Protein 4QVR (pdb70)

B-factor: mean 68.28, std 25.29, range [27.98, 159.94]

Solvent-accessible surface area: 16351 Å² total

InterPro domains:
  IPR049286 Domain of unknown function DUF6844 [PF20891] (170-262)

Organism: Francisella tularensis subsp. tularensis (strain SCHU S4 / Schu 4) (NCBI:txid177416)

Nearest PDB structures (foldseek):
  4qvr-assembly1_A  TM=1.003E+00  e=5.158E-60  Francisella tularensis subsp. tularensis SCHU S4
  1sc6-assembly1_B  TM=3.648E-01  e=5.131E-01  Escherichia coli
  2p9e-assembly1_C  TM=3.819E-01  e=7.819E-01  Escherichia coli
  1sc6-assembly1_A  TM=3.620E-01  e=8.820E-01  Escherichia coli
  3k5p-assembly1_A  TM=3.535E-01  e=2.768E+00  Brucella abortus 2308

Sequence (309 aa):
DGADVANLNNAISTDSKPVATTSQDKRSAEEILNDVVENYIDQNNLRRDRYDYVGSAIGTTASVNQTNSNYVDSAQLAFEKALIKAQAEYISFISANALDEAKLDNQLKEQGLNPNDFATPEEKKKALLLSQQTIKSLTTGFGNLSGLLPIIKTFVVEKDGNAAIGVVVIYSDKIKGFEDIKHGNGQSPSDLYKDKSGEDGDYGIRVGFGEDNKPYILAYGQGSYSAGDYGYKQAAIARANLVTLIAGQSTQQEALTSEDISSRIDATDIEKTLSTYYKTKANLDIVGLKTVKRWRYKLPGTENIVYGVVLKWDP

Foldseek 3Di:
DDDCQCVQLVLLLAFAFAQDDDPPRPDDPVVSQVVVCVVCVVVVVVVVFVDKDKFKFKFFADPQSQCVQVRQQVRVVLRVLLRLLVQLLVQLVCVPPQVVLQVQCVVLVHHPVVDDDVVRSVCVNVVLCCLVSQLVSLQQLQQWAWRAKHWYDDDRMIMMMTMIGGDPVSSVVVCVVPPDDADPLVSCPVRAPSRRDAAKGWHAYPVRAIKIKQKFKAWDVCLVVGAVRRVCSVLSVLLSVLSHDSVVSSVNSVQVCVPDSVSVSVVSVVSSVPDDDDDAPDKAWSDKHKDQDPPHRIMMIMTMIIGHD

Structure (mmCIF, N/CA/C/O backbone):
data_4QVR
#
_entry.id   4QVR
#
_cell.length_a   36.006
_cell.length_b   47.424
_cell.length_c   55.115
_cell.angle_alpha   91.00
_cell.angle_beta   102.19
_cell.angle_gamma   99.50
#
_symmetry.space_group_name_H-M   'P 1'
#
loop_
_entity.id
_entity.type
_entity.pdbx_description
1 polymer 'Uncharacterized hypothetical protein FTT_1539c'
2 water water
#
loop_
_atom_site.group_PDB
_atom_site.id
_atom_site.type_symbol
_atom_site.label_atom_id
_atom_site.label_alt_id
_atom_site.label_comp_id
_atom_site.label_asym_id
_atom_site.label_entity_id
_atom_site.label_seq_id
_atom_site.pdbx_PDB_ins_code
_atom_site.Cartn_x
_atom_site.Cartn_y
_atom_site.Cartn_z
_atom_site.occupancy
_atom_site.B_iso_or_equiv
_atom_site.auth_seq_id
_atom_site.auth_comp_id
_atom_site.auth_asym_id
_atom_site.auth_atom_id
_atom_site.pdbx_PDB_model_num
ATOM 1 N N . ASP A 1 65 ? 19.048 47.115 26.120 1.00 129.49 41 ASP A N 1
ATOM 2 C CA . ASP A 1 65 ? 18.867 47.958 24.898 1.00 127.15 41 ASP A CA 1
ATOM 3 C C . ASP A 1 65 ? 17.850 47.307 23.969 1.00 125.98 41 ASP A C 1
ATOM 4 O O . ASP A 1 65 ? 17.751 46.081 23.928 1.00 125.36 41 ASP A O 1
ATOM 17 N N . GLY A 1 67 ? 17.955 48.113 20.787 1.00 119.71 43 GLY A N 1
ATOM 18 C CA . GLY A 1 67 ? 18.787 48.109 19.583 1.00 117.49 43 GLY A CA 1
ATOM 19 C C . GLY A 1 67 ? 18.369 47.282 18.386 1.00 110.18 43 GLY A C 1
ATOM 20 O O . GLY A 1 67 ? 17.847 47.813 17.407 1.00 104.83 43 GLY A O 1
ATOM 21 N N . ALA A 1 68 ? 18.612 45.978 18.472 1.00 112.23 44 ALA A N 1
ATOM 22 C CA . ALA A 1 68 ? 18.339 45.037 17.376 1.00 108.71 44 ALA A CA 1
ATOM 23 C C . ALA A 1 68 ? 16.991 45.215 16.707 1.00 101.94 44 ALA A C 1
ATOM 24 O O . ALA A 1 68 ? 16.902 45.494 15.509 1.00 95.94 44 ALA A O 1
ATOM 26 N N . ASP A 1 69 ? 15.940 45.065 17.494 1.00 99.36 45 ASP A N 1
ATOM 27 C CA . ASP A 1 69 ? 14.603 45.102 16.947 1.00 98.70 45 ASP A CA 1
ATOM 28 C C . ASP A 1 69 ? 14.117 46.458 16.410 1.00 94.17 45 ASP A C 1
ATOM 29 O O . ASP A 1 69 ? 13.172 46.475 15.622 1.00 90.19 45 ASP A O 1
ATOM 34 N N . VAL A 1 70 ? 14.758 47.574 16.784 1.00 91.12 46 VAL A N 1
ATOM 35 C CA . VAL A 1 70 ? 14.322 48.895 16.280 1.00 87.49 46 VAL A CA 1
ATOM 36 C C . VAL A 1 70 ? 14.231 48.874 14.743 1.00 86.77 46 VAL A C 1
ATOM 37 O O . VAL A 1 70 ? 13.290 49.424 14.168 1.00 89.08 46 VAL A O 1
ATOM 41 N N . ALA A 1 71 ? 15.201 48.230 14.093 1.00 90.96 47 ALA A N 1
ATOM 42 C CA . ALA A 1 71 ? 15.218 48.089 12.631 1.00 89.38 47 ALA A CA 1
ATOM 43 C C . ALA A 1 71 ? 14.357 46.902 12.190 1.00 86.42 47 ALA A C 1
ATOM 44 O O . ALA A 1 71 ? 13.917 46.855 11.049 1.00 83.53 47 ALA A O 1
ATOM 46 N N . ASN A 1 72 ? 14.148 45.930 13.081 1.00 83.02 48 ASN A N 1
ATOM 47 C CA . ASN A 1 72 ? 13.309 44.768 12.764 1.00 78.48 48 ASN A CA 1
ATOM 48 C C . ASN A 1 72 ? 11.846 45.174 12.769 1.00 73.81 48 ASN A C 1
ATOM 49 O O . ASN A 1 72 ? 11.116 44.924 11.805 1.00 71.75 48 ASN A O 1
ATOM 54 N N . LEU A 1 73 ? 11.418 45.800 13.864 1.00 71.37 49 LEU A N 1
ATOM 55 C CA . LEU A 1 73 ? 10.033 46.236 13.986 1.00 68.63 49 LEU A CA 1
ATOM 56 C C . LEU A 1 73 ? 9.716 47.374 13.017 1.00 68.04 49 LEU A C 1
ATOM 57 O O . LEU A 1 73 ? 8.643 47.369 12.414 1.00 73.60 49 LEU A O 1
ATOM 62 N N . ASN A 1 74 ? 10.635 48.331 12.837 1.00 68.61 50 ASN A N 1
ATOM 63 C CA . ASN A 1 74 ? 10.383 49.429 11.890 1.00 66.19 50 ASN A CA 1
ATOM 64 C C . ASN A 1 74 ? 10.395 48.954 10.435 1.00 63.00 50 ASN A C 1
ATOM 65 O O . ASN A 1 74 ? 9.572 49.388 9.626 1.00 60.43 50 ASN A O 1
ATOM 70 N N . ASN A 1 75 ? 11.314 48.067 10.085 1.00 65.16 51 ASN A N 1
ATOM 71 C CA . ASN A 1 75 ? 11.347 47.569 8.702 1.00 71.15 51 ASN A CA 1
ATOM 72 C C . ASN A 1 75 ? 10.124 46.725 8.353 1.00 69.23 51 ASN A C 1
ATOM 73 O O . ASN A 1 75 ? 9.693 46.719 7.196 1.00 74.96 51 ASN A O 1
ATOM 78 N N . ALA A 1 76 ? 9.581 46.018 9.346 1.00 61.92 52 ALA A N 1
ATOM 79 C CA . ALA A 1 76 ? 8.397 45.191 9.154 1.00 62.68 52 ALA A CA 1
ATOM 80 C C . ALA A 1 76 ? 7.199 46.095 8.812 1.00 63.31 52 ALA A C 1
ATOM 81 O O . ALA A 1 76 ? 6.410 45.790 7.911 1.00 59.53 52 ALA A O 1
ATOM 83 N N . ILE A 1 77 ? 7.089 47.217 9.523 1.00 63.07 53 ILE A N 1
ATOM 84 C CA . ILE A 1 77 ? 6.055 48.203 9.250 1.00 63.50 53 ILE A CA 1
ATOM 85 C C . ILE A 1 77 ? 6.169 48.732 7.805 1.00 65.21 53 ILE A C 1
ATOM 86 O O . ILE A 1 77 ? 5.163 48.854 7.103 1.00 64.85 53 ILE A O 1
ATOM 91 N N . SER A 1 78 ? 7.398 49.004 7.362 1.00 68.12 54 SER A N 1
ATOM 92 C CA . SER A 1 78 ? 7.654 49.566 6.017 1.00 75.27 54 SER A CA 1
ATOM 93 C C . SER A 1 78 ? 7.486 48.649 4.794 1.00 72.02 54 SER A C 1
ATOM 94 O O . SER A 1 78 ? 7.399 49.153 3.670 1.00 77.13 54 SER A O 1
ATOM 97 N N . THR A 1 79 ? 7.472 47.331 4.983 1.00 67.14 55 THR A N 1
ATOM 98 C CA . THR A 1 79 ? 7.314 46.401 3.844 1.00 69.87 55 THR A CA 1
ATOM 99 C C . THR A 1 79 ? 5.920 46.528 3.218 1.00 65.62 55 THR A C 1
ATOM 100 O O . THR A 1 79 ? 4.957 46.802 3.922 1.00 52.14 55 THR A O 1
ATOM 104 N N . ASP A 1 80 ? 5.834 46.349 1.897 1.00 67.32 56 ASP A N 1
ATOM 105 C CA . ASP A 1 80 ? 4.550 46.409 1.193 1.00 68.43 56 ASP A CA 1
ATOM 106 C C . ASP A 1 80 ? 3.681 45.263 1.655 1.00 62.68 56 ASP A C 1
ATOM 107 O O . ASP A 1 80 ? 4.212 44.211 2.012 1.00 58.23 56 ASP A O 1
ATOM 112 N N . SER A 1 81 ? 2.360 45.477 1.662 1.00 59.67 57 SER A N 1
ATOM 113 C CA . SER A 1 81 ? 1.393 44.447 2.051 1.00 60.18 57 SER A CA 1
ATOM 114 C C . SER A 1 81 ? 0.241 44.344 1.031 1.00 61.83 57 SER A C 1
ATOM 115 O O . SER A 1 81 ? -0.948 44.578 1.346 1.00 55.09 57 SER A O 1
ATOM 118 N N . LYS A 1 82 ? 0.606 43.979 -0.194 1.00 60.24 58 LYS A N 1
ATOM 119 C CA . LYS A 1 82 ? -0.362 43.808 -1.282 1.00 62.21 58 LYS A CA 1
ATOM 120 C C . LYS A 1 82 ? -1.168 42.505 -1.082 1.00 59.67 58 LYS A C 1
ATOM 121 O O . LYS A 1 82 ? -0.684 41.572 -0.456 1.00 60.43 58 LYS A O 1
ATOM 127 N N . PRO A 1 83 ? -2.399 42.444 -1.597 1.00 61.71 59 PRO A N 1
ATOM 128 C CA . PRO A 1 83 ? -3.115 41.184 -1.495 1.00 61.78 59 PRO A CA 1
ATOM 129 C C . PRO A 1 83 ? -2.301 40.090 -2.170 1.00 62.37 59 PRO A C 1
ATOM 130 O O . PRO A 1 83 ? -1.802 40.289 -3.279 1.00 63.60 59 PRO A O 1
ATOM 134 N N . VAL A 1 84 ? -2.165 38.947 -1.523 1.00 61.60 60 VAL A N 1
ATOM 135 C CA . VAL A 1 84 ? -1.386 37.873 -2.109 1.00 66.15 60 VAL A CA 1
ATOM 136 C C . VAL A 1 84 ? -1.970 37.516 -3.462 1.00 68.42 60 VAL A C 1
ATOM 137 O O . VAL A 1 84 ? -3.133 37.138 -3.553 1.00 67.80 60 VAL A O 1
ATOM 141 N N . ALA A 1 85 ? -1.160 37.654 -4.510 1.00 77.39 61 ALA A N 1
ATOM 142 C CA . ALA A 1 85 ? -1.580 37.316 -5.877 1.00 82.61 61 ALA A CA 1
ATOM 143 C C . ALA A 1 85 ? -1.632 35.799 -6.052 1.00 84.43 61 ALA A C 1
ATOM 144 O O . ALA A 1 85 ? -0.836 35.053 -5.446 1.00 82.86 61 ALA A O 1
ATOM 146 N N . THR A 1 86 ? -2.569 35.347 -6.880 1.00 83.77 62 THR A N 1
ATOM 147 C CA . THR A 1 86 ? -2.749 33.925 -7.130 1.00 84.21 62 THR A CA 1
ATOM 148 C C . THR A 1 86 ? -3.383 33.687 -8.484 1.00 86.78 62 THR A C 1
ATOM 149 O O . THR A 1 86 ? -4.566 33.973 -8.684 1.00 86.16 62 THR A O 1
ATOM 153 N N . THR A 1 87 ? -2.581 33.147 -9.400 1.00 86.97 63 THR A N 1
ATOM 154 C CA . THR A 1 87 ? -3.018 32.848 -10.768 1.00 90.26 63 THR A CA 1
ATOM 155 C C . THR A 1 87 ? -4.205 31.877 -10.819 1.00 88.68 63 THR A C 1
ATOM 156 O O . THR A 1 87 ? -4.542 31.227 -9.831 1.00 85.80 63 THR A O 1
ATOM 160 N N . SER A 1 88 ? -4.843 31.793 -11.978 1.00 94.06 64 SER A N 1
ATOM 161 C CA . SER A 1 88 ? -5.969 30.881 -12.175 1.00 97.87 64 SER A CA 1
ATOM 162 C C . SER A 1 88 ? -5.492 29.418 -12.067 1.00 98.57 64 SER A C 1
ATOM 163 O O . SER A 1 88 ? -6.212 28.537 -11.576 1.00 98.08 64 SER A O 1
ATOM 166 N N . GLN A 1 89 ? -4.263 29.190 -12.529 1.00 95.64 65 GLN A N 1
ATOM 167 C CA . GLN A 1 89 ? -3.613 27.866 -12.526 1.00 92.68 65 GLN A CA 1
ATOM 168 C C . GLN A 1 89 ? -3.115 27.394 -11.147 1.00 79.95 65 GLN A C 1
ATOM 169 O O . GLN A 1 89 ? -2.828 26.223 -10.966 1.00 78.57 65 GLN A O 1
ATOM 175 N N . ASP A 1 90 ? -3.008 28.306 -10.190 1.00 72.67 66 ASP A N 1
ATOM 176 C CA . ASP A 1 90 ? -2.577 27.970 -8.825 1.00 66.07 66 ASP A CA 1
ATOM 177 C C . ASP A 1 90 ? -3.680 27.169 -8.176 1.00 62.29 66 ASP A C 1
ATOM 178 O O . ASP A 1 90 ? -4.750 27.693 -7.926 1.00 62.48 66 ASP A O 1
ATOM 183 N N . LYS A 1 91 ? -3.409 25.902 -7.896 1.00 61.91 67 LYS A N 1
ATOM 184 C CA . LYS A 1 91 ? -4.401 25.001 -7.301 1.00 61.79 67 LYS A CA 1
ATOM 185 C C . LYS A 1 91 ? -4.421 24.986 -5.772 1.00 56.46 67 LYS A C 1
ATOM 186 O O . LYS A 1 91 ? -5.191 24.227 -5.160 1.00 56.66 67 LYS A O 1
ATOM 192 N N . ARG A 1 92 ? -3.582 25.795 -5.143 1.00 51.35 68 ARG A N 1
ATOM 193 C CA . ARG A 1 92 ? -3.543 25.808 -3.709 1.00 47.52 68 ARG A CA 1
ATOM 194 C C . ARG A 1 92 ? -4.809 26.381 -3.088 1.00 47.38 68 ARG A C 1
ATOM 195 O O . ARG A 1 92 ? -5.492 27.210 -3.684 1.00 48.58 68 ARG A O 1
ATOM 203 N N . SER A 1 93 ? -5.125 25.902 -1.894 1.00 45.70 69 SER A N 1
ATOM 204 C CA . SER A 1 93 ? -6.207 26.436 -1.119 1.00 47.24 69 SER A CA 1
ATOM 205 C C . SER A 1 93 ? -5.682 27.708 -0.440 1.00 46.30 69 SER A C 1
ATOM 206 O O . SER A 1 93 ? -4.448 27.951 -0.354 1.00 44.05 69 SER A O 1
ATOM 209 N N . ALA A 1 94 ? -6.599 28.513 0.059 1.00 46.87 70 ALA A N 1
ATOM 210 C CA . ALA A 1 94 ? -6.241 29.725 0.786 1.00 45.62 70 ALA A CA 1
ATOM 211 C C . ALA A 1 94 ? -5.249 29.421 1.921 1.00 44.39 70 ALA A C 1
ATOM 212 O O . ALA A 1 94 ? -4.308 30.180 2.178 1.00 41.55 70 ALA A O 1
ATOM 214 N N . GLU A 1 95 ? -5.474 28.321 2.616 1.00 46.20 71 GLU A N 1
ATOM 215 C CA . GLU A 1 95 ? -4.632 27.962 3.732 1.00 48.00 71 GLU A CA 1
ATOM 216 C C . GLU A 1 95 ? -3.185 27.617 3.303 1.00 44.56 71 GLU A C 1
ATOM 217 O O . GLU A 1 95 ? -2.244 27.888 4.012 1.00 41.85 71 GLU A O 1
ATOM 223 N N . GLU A 1 96 ? -3.043 26.972 2.148 1.00 45.10 72 GLU A N 1
ATOM 224 C CA . GLU A 1 96 ? -1.752 26.601 1.611 1.00 43.58 72 GLU A CA 1
ATOM 225 C C . GLU A 1 96 ? -1.030 27.832 1.066 1.00 40.60 72 GLU A C 1
ATOM 226 O O . GLU A 1 96 ? 0.175 27.951 1.218 1.00 41.19 72 GLU A O 1
ATOM 232 N N . ILE A 1 97 ? -1.756 28.758 0.452 1.00 39.52 73 ILE A N 1
ATOM 233 C CA . ILE A 1 97 ? -1.152 29.974 -0.053 1.00 37.16 73 ILE A CA 1
ATOM 234 C C . ILE A 1 97 ? -0.589 30.735 1.136 1.00 37.40 73 ILE A C 1
ATOM 235 O O . ILE A 1 97 ? 0.586 31.092 1.157 1.00 36.04 73 ILE A O 1
ATOM 240 N N . LEU A 1 98 ? -1.413 30.939 2.166 1.00 38.23 74 LEU A N 1
ATOM 241 C CA . LEU A 1 98 ? -0.972 31.676 3.354 1.00 36.07 74 LEU A CA 1
ATOM 242 C C . LEU A 1 98 ? 0.195 31.018 4.120 1.00 37.67 74 LEU A C 1
ATOM 243 O O . LEU A 1 98 ? 1.107 31.718 4.587 1.00 35.82 74 LEU A O 1
ATOM 248 N N . ASN A 1 99 ? 0.134 29.699 4.317 1.00 38.82 75 ASN A N 1
ATOM 249 C CA . ASN A 1 99 ? 1.235 28.993 4.947 1.00 39.40 75 ASN A CA 1
ATOM 250 C C . ASN A 1 99 ? 2.520 29.175 4.150 1.00 40.12 75 ASN A C 1
ATOM 251 O O . ASN A 1 99 ? 3.578 29.356 4.736 1.00 40.39 75 ASN A O 1
ATOM 256 N N . ASP A 1 100 ? 2.446 29.104 2.822 1.00 42.11 76 ASP A N 1
ATOM 257 C CA . ASP A 1 100 ? 3.649 29.269 2.004 1.00 43.50 76 ASP A CA 1
ATOM 258 C C . ASP A 1 100 ? 4.224 30.657 2.155 1.00 41.02 76 ASP A C 1
ATOM 259 O O . ASP A 1 100 ? 5.414 30.799 2.434 1.00 42.49 76 ASP A O 1
ATOM 264 N N A VAL A 1 101 ? 3.397 31.682 2.001 0.50 40.73 77 VAL A N 1
ATOM 265 N N B VAL A 1 101 ? 3.387 31.676 2.020 0.50 40.29 77 VAL A N 1
ATOM 266 C CA A VAL A 1 101 ? 3.900 33.041 2.111 0.50 42.35 77 VAL A CA 1
ATOM 267 C CA B VAL A 1 101 ? 3.880 33.034 2.112 0.50 41.64 77 VAL A CA 1
ATOM 268 C C A VAL A 1 101 ? 4.378 33.365 3.535 0.50 41.98 77 VAL A C 1
ATOM 269 C C B VAL A 1 101 ? 4.379 33.354 3.530 0.50 41.59 77 VAL A C 1
ATOM 270 O O A VAL A 1 101 ? 5.335 34.102 3.703 0.50 40.64 77 VAL A O 1
ATOM 271 O O B VAL A 1 101 ? 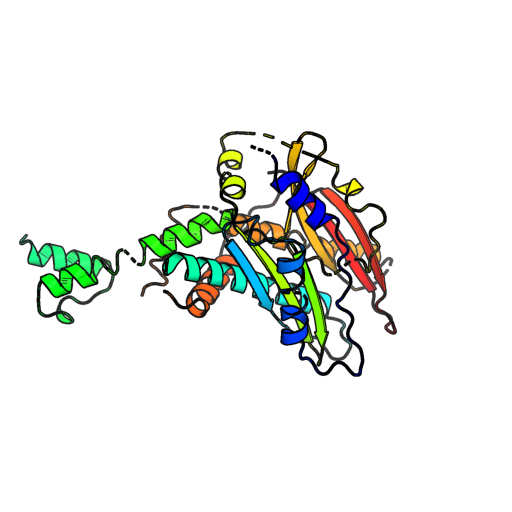5.355 34.068 3.688 0.50 40.25 77 VAL A O 1
ATOM 286 N N . GLU A 1 103 ? 5.618 31.090 5.830 1.00 40.33 79 GLU A N 1
ATOM 287 C CA . GLU A 1 103 ? 6.871 30.325 6.031 1.00 46.59 79 GLU A CA 1
ATOM 288 C C . GLU A 1 103 ? 8.061 31.028 5.333 1.00 45.79 79 GLU A C 1
ATOM 289 O O . GLU A 1 103 ? 9.124 31.161 5.895 1.00 45.73 79 GLU A O 1
ATOM 295 N N . ASN A 1 104 ? 7.863 31.433 4.090 1.00 44.98 80 ASN A N 1
ATOM 296 C CA . ASN A 1 104 ? 8.848 32.187 3.356 1.00 46.00 80 ASN A CA 1
ATOM 297 C C . ASN A 1 104 ? 9.227 33.490 4.024 1.00 47.04 80 ASN A C 1
ATOM 298 O O . ASN A 1 104 ? 10.407 33.883 4.054 1.00 46.17 80 ASN A O 1
ATOM 303 N N . TYR A 1 105 ? 8.237 34.196 4.536 1.00 44.33 81 TYR A N 1
ATOM 304 C CA . TYR A 1 105 ? 8.520 35.447 5.237 1.00 42.86 81 TYR A CA 1
ATOM 305 C C . TYR A 1 105 ? 9.377 35.186 6.499 1.00 40.76 81 TYR A C 1
ATOM 306 O O . TYR A 1 105 ? 10.331 35.907 6.798 1.00 38.73 81 TYR A O 1
ATOM 315 N N . ILE A 1 106 ? 9.020 34.155 7.246 1.00 38.10 82 ILE A N 1
ATOM 316 C CA . ILE A 1 106 ? 9.745 33.836 8.447 1.00 40.75 82 ILE A CA 1
ATOM 317 C C . ILE A 1 106 ? 11.201 33.454 8.137 1.00 44.32 82 ILE A C 1
ATOM 318 O O . ILE A 1 106 ? 12.127 33.870 8.844 1.00 43.85 82 ILE A O 1
ATOM 323 N N . ASP A 1 107 ? 11.387 32.693 7.057 1.00 47.39 83 ASP A N 1
ATOM 324 C CA . ASP A 1 107 ? 12.717 32.201 6.658 1.00 51.77 83 ASP A CA 1
ATOM 325 C C . ASP A 1 107 ? 13.613 33.264 6.042 1.00 50.23 83 ASP A C 1
ATOM 326 O O . ASP A 1 107 ? 14.775 33.418 6.428 1.00 59.14 83 ASP A O 1
ATOM 331 N N . GLN A 1 108 ? 13.088 34.003 5.088 1.00 46.23 84 GLN A N 1
ATOM 332 C CA . GLN A 1 108 ? 13.872 35.020 4.430 1.00 49.07 84 GLN A CA 1
ATOM 333 C C . GLN A 1 108 ? 14.276 36.162 5.344 1.00 49.07 84 GLN A C 1
ATOM 334 O O . GLN A 1 108 ? 15.214 36.894 5.031 1.00 46.95 84 GLN A O 1
ATOM 340 N N . ASN A 1 109 ? 13.553 36.331 6.448 1.00 43.80 85 ASN A N 1
ATOM 341 C CA . ASN A 1 109 ? 13.899 37.334 7.442 1.00 44.03 85 ASN A CA 1
ATOM 342 C C . ASN A 1 109 ? 14.592 36.749 8.670 1.00 41.83 85 ASN A C 1
ATOM 343 O O . ASN A 1 109 ? 14.860 37.462 9.615 1.00 41.21 85 ASN A O 1
ATOM 348 N N . ASN A 1 110 ? 14.876 35.449 8.660 1.00 41.70 86 ASN A N 1
ATOM 349 C CA . ASN A 1 110 ? 15.607 34.815 9.762 1.00 41.90 86 ASN A CA 1
ATOM 350 C C . ASN A 1 110 ? 15.018 35.132 11.116 1.00 42.10 86 ASN A C 1
ATOM 351 O O . ASN A 1 110 ? 15.742 35.304 12.110 1.00 41.01 86 ASN A O 1
ATOM 356 N N . LEU A 1 111 ? 13.684 35.166 11.165 1.00 41.29 87 LEU A N 1
ATOM 357 C CA . LEU A 1 111 ? 13.006 35.543 12.364 1.00 40.45 87 LEU A CA 1
ATOM 358 C C . LEU A 1 111 ? 13.239 34.617 13.518 1.00 42.08 87 LEU A C 1
ATOM 359 O O . LEU A 1 111 ? 13.196 35.063 14.655 1.00 42.93 87 LEU A O 1
ATOM 364 N N A ARG A 1 112 ? 13.460 33.334 13.266 0.50 42.31 88 ARG A N 1
ATOM 365 N N B ARG A 1 112 ? 13.456 33.335 13.239 0.50 43.11 88 ARG A N 1
ATOM 366 C CA A ARG A 1 112 ? 13.682 32.413 14.377 0.50 45.32 88 ARG A CA 1
ATOM 367 C CA B ARG A 1 112 ? 13.691 32.363 14.302 0.50 46.84 88 ARG A CA 1
ATOM 368 C C A ARG A 1 112 ? 15.070 32.547 15.002 0.50 47.24 88 ARG A C 1
ATOM 369 C C B ARG A 1 112 ? 15.055 32.547 14.984 0.50 48.08 88 ARG A C 1
ATOM 370 O O A ARG A 1 112 ? 15.316 32.024 16.087 0.50 48.87 88 ARG A O 1
ATOM 371 O O B ARG A 1 112 ? 15.262 32.067 16.095 0.50 49.68 88 ARG A O 1
ATOM 386 N N . ASP A 1 113 ? 15.973 33.240 14.311 1.00 48.65 89 ASP A N 1
ATOM 387 C CA . ASP A 1 113 ? 17.315 33.527 14.858 1.00 49.95 89 ASP A CA 1
ATOM 388 C C . ASP A 1 113 ? 17.240 34.832 15.570 1.00 47.62 89 ASP A C 1
ATOM 389 O O . ASP A 1 113 ? 18.085 35.124 16.388 1.00 51.12 89 ASP A O 1
ATOM 394 N N . ARG A 1 114 ? 16.209 35.631 15.269 1.00 46.68 90 ARG A N 1
ATOM 395 C CA . ARG A 1 114 ? 16.052 36.927 15.910 1.00 44.76 90 ARG A CA 1
ATOM 396 C C . ARG A 1 114 ? 15.157 36.899 17.143 1.00 47.56 90 ARG A C 1
ATOM 397 O O . ARG A 1 114 ? 15.376 37.701 18.034 1.00 44.61 90 ARG A O 1
ATOM 405 N N . TYR A 1 115 ? 14.146 36.014 17.197 1.00 46.77 91 TYR A N 1
ATOM 406 C CA . TYR A 1 115 ? 13.229 35.987 18.363 1.00 48.17 91 TYR A CA 1
ATOM 407 C C . TYR A 1 115 ? 13.155 34.607 18.978 1.00 49.57 91 TYR A C 1
ATOM 408 O O . TYR A 1 115 ? 13.365 33.607 18.287 1.00 49.35 91 TYR A O 1
ATOM 417 N N . ASP A 1 116 ? 12.874 34.549 20.283 1.00 50.78 92 ASP A N 1
ATOM 418 C CA . ASP A 1 116 ? 12.785 33.260 20.993 1.00 53.08 92 ASP A CA 1
ATOM 419 C C . ASP A 1 116 ? 11.575 32.450 20.569 1.00 48.96 92 ASP A C 1
ATOM 420 O O . ASP A 1 116 ? 11.552 31.229 20.718 1.00 50.68 92 ASP A O 1
ATOM 425 N N . TYR A 1 117 ? 10.556 33.118 20.062 1.00 43.56 93 TYR A N 1
ATOM 426 C CA . TYR A 1 117 ? 9.376 32.401 19.590 1.00 40.41 93 TYR A CA 1
ATOM 427 C C . TYR A 1 117 ? 8.814 33.107 18.365 1.00 38.28 93 TYR A C 1
ATOM 428 O O . TYR A 1 117 ? 8.686 34.332 18.357 1.00 35.74 93 TYR A O 1
ATOM 437 N N . VAL A 1 118 ? 8.482 32.318 17.346 1.00 37.13 94 VAL A N 1
ATOM 438 C CA . VAL A 1 118 ? 7.851 32.826 16.139 1.00 36.79 94 VAL A CA 1
ATOM 439 C C . VAL A 1 118 ? 6.716 31.888 15.828 1.00 36.43 94 VAL A C 1
ATOM 440 O O . VAL A 1 118 ? 6.894 30.671 15.789 1.00 36.82 94 VAL A O 1
ATOM 444 N N . GLY A 1 119 ? 5.549 32.454 15.576 1.00 38.29 95 GLY A N 1
ATOM 445 C CA . GLY A 1 119 ? 4.380 31.668 15.284 1.00 35.54 95 GLY A CA 1
ATOM 446 C C . GLY A 1 119 ? 3.594 32.237 14.121 1.00 35.59 95 GLY A C 1
ATOM 447 O O . GLY A 1 119 ? 3.768 33.382 13.706 1.00 34.16 95 GLY A O 1
ATOM 448 N N . SER A 1 120 ? 2.749 31.411 13.564 1.00 36.09 96 SER A N 1
ATOM 449 C CA . SER A 1 120 ? 1.883 31.862 12.498 1.00 39.45 96 SER A CA 1
ATOM 450 C C . SER A 1 120 ? 0.496 31.185 12.624 1.00 36.32 96 SER A C 1
ATOM 451 O O . SER A 1 120 ? 0.382 30.070 13.163 1.00 35.29 96 SER A O 1
ATOM 454 N N . ALA A 1 121 ? -0.551 31.889 12.190 1.00 34.20 97 ALA A N 1
ATOM 455 C CA . ALA A 1 121 ? -1.930 31.372 12.232 1.00 31.69 97 ALA A CA 1
ATOM 456 C C . ALA A 1 121 ? -2.786 32.015 11.174 1.00 32.53 97 ALA A C 1
ATOM 457 O O . ALA A 1 121 ? -2.521 33.086 10.686 1.00 34.76 97 ALA A O 1
ATOM 459 N N . ILE A 1 122 ? -3.837 31.312 10.814 1.00 35.37 98 ILE A N 1
ATOM 460 C CA . ILE A 1 122 ? -4.716 31.743 9.782 1.00 35.78 98 ILE A CA 1
ATOM 461 C C . ILE A 1 122 ? -6.111 31.768 10.323 1.00 35.62 98 ILE A C 1
ATOM 462 O O . ILE A 1 122 ? -6.431 30.992 11.190 1.00 34.79 98 ILE A O 1
ATOM 467 N N . GLY A 1 123 ? -6.924 32.677 9.804 1.00 36.61 99 GLY A N 1
ATOM 468 C CA . GLY A 1 123 ? -8.336 32.748 10.124 1.00 36.57 99 GLY A CA 1
ATOM 469 C C . GLY A 1 123 ? -9.025 33.010 8.787 1.00 38.95 99 GLY A C 1
ATOM 470 O O . GLY A 1 123 ? -8.388 33.576 7.872 1.00 37.46 99 GLY A O 1
ATOM 471 N N A THR A 1 124 ? -10.279 32.546 8.648 0.50 38.84 100 THR A N 1
ATOM 472 N N B THR A 1 124 ? -10.297 32.634 8.688 0.50 37.65 100 THR A N 1
ATOM 473 C CA A THR A 1 124 ? -11.091 32.731 7.427 0.50 40.68 100 THR A CA 1
ATOM 474 C CA B THR A 1 124 ? -11.070 32.806 7.474 0.50 38.51 100 THR A CA 1
ATOM 475 C C A THR A 1 124 ? -12.557 33.054 7.751 0.50 38.89 100 THR A C 1
ATOM 476 C C B THR A 1 124 ? -12.494 33.247 7.834 0.50 37.56 100 THR A C 1
ATOM 477 O O A THR A 1 124 ? -13.093 32.615 8.753 0.50 39.85 100 THR A O 1
ATOM 478 O O B THR A 1 124 ? -12.899 33.179 8.989 0.50 37.46 100 THR A O 1
ATOM 485 N N . ALA A 1 125 ? -13.208 33.787 6.860 1.00 38.70 101 ALA A N 1
ATOM 486 C CA . ALA A 1 125 ? -14.592 34.193 7.045 1.00 41.65 101 ALA A CA 1
ATOM 487 C C . ALA A 1 125 ? -15.204 34.219 5.693 1.00 41.71 101 ALA A C 1
ATOM 488 O O . ALA A 1 125 ? -14.491 34.440 4.724 1.00 39.90 101 ALA A O 1
ATOM 490 N N . SER A 1 126 ? -16.519 33.996 5.606 1.00 45.04 102 SER A N 1
ATOM 491 C CA . SER A 1 126 ? -17.191 34.006 4.298 1.00 46.89 102 SER A CA 1
ATOM 492 C C . SER A 1 126 ? -17.436 35.430 3.927 1.00 47.96 102 SER A C 1
ATOM 493 O O . SER A 1 126 ? -17.475 36.292 4.807 1.00 47.83 102 SER A O 1
ATOM 496 N N . VAL A 1 127 ? -17.554 35.690 2.630 1.00 50.05 103 VAL A N 1
ATOM 497 C CA . VAL A 1 127 ? -17.927 37.022 2.143 1.00 54.05 103 VAL A CA 1
ATOM 498 C C . VAL A 1 127 ? -19.285 36.837 1.472 1.00 57.05 103 VAL A C 1
ATOM 499 O O . VAL A 1 127 ? -19.679 35.693 1.213 1.00 60.77 103 VAL A O 1
ATOM 503 N N . ASN A 1 128 ? -20.026 37.920 1.210 1.00 59.85 104 ASN A N 1
ATOM 504 C CA . ASN A 1 128 ? -21.321 37.759 0.521 1.00 66.00 104 ASN A CA 1
ATOM 505 C C . ASN A 1 128 ? -21.128 37.665 -0.995 1.00 67.65 104 ASN A C 1
ATOM 506 O O . ASN A 1 128 ? -20.008 37.818 -1.498 1.00 62.00 104 ASN A O 1
ATOM 511 N N . GLN A 1 129 ? -22.228 37.413 -1.694 1.00 75.69 105 GLN A N 1
ATOM 512 C CA . GLN A 1 129 ? -22.277 37.262 -3.157 1.00 82.84 105 GLN A CA 1
ATOM 513 C C . GLN A 1 129 ? -21.555 38.350 -3.946 1.00 80.22 105 GLN A C 1
ATOM 514 O O . GLN A 1 129 ? -20.782 38.066 -4.860 1.00 76.41 105 GLN A O 1
ATOM 520 N N . THR A 1 130 ? -21.858 39.595 -3.596 1.00 82.21 106 THR A N 1
ATOM 521 C CA . THR A 1 130 ? -21.301 40.778 -4.246 1.00 83.81 106 THR A CA 1
ATOM 522 C C . THR A 1 130 ? -19.988 41.246 -3.603 1.00 82.75 106 THR A C 1
ATOM 523 O O . THR A 1 130 ? -19.411 42.256 -4.010 1.00 84.66 106 THR A O 1
ATOM 527 N N . ASN A 1 131 ? -19.541 40.513 -2.585 1.00 77.66 107 ASN A N 1
ATOM 528 C CA . ASN A 1 131 ? -18.319 40.810 -1.843 1.00 71.81 107 ASN A CA 1
ATOM 529 C C . ASN A 1 131 ? -18.352 42.199 -1.179 1.00 67.31 107 ASN A C 1
ATOM 530 O O . ASN A 1 131 ? -17.309 42.802 -0.928 1.00 62.38 107 ASN A O 1
ATOM 535 N N . SER A 1 132 ? -19.554 42.698 -0.888 1.00 66.93 108 SER A N 1
ATOM 536 C CA . SER A 1 132 ? -19.702 44.005 -0.242 1.00 66.49 108 SER A CA 1
ATOM 537 C C . SER A 1 132 ? -19.354 43.974 1.250 1.00 62.77 108 SER A C 1
ATOM 538 O O . SER A 1 132 ? -19.145 45.021 1.843 1.00 65.24 108 SER A O 1
ATOM 541 N N . ASN A 1 133 ? -19.289 42.793 1.863 1.00 58.57 109 ASN A N 1
ATOM 542 C CA . ASN A 1 133 ? -18.927 42.716 3.285 1.00 54.54 109 ASN A CA 1
ATOM 543 C C . ASN A 1 133 ? -17.484 42.240 3.469 1.00 51.62 109 ASN A C 1
ATOM 544 O O . ASN A 1 133 ? -17.123 41.748 4.526 1.00 49.24 109 ASN A O 1
ATOM 549 N N . TYR A 1 134 ? -16.671 42.401 2.423 1.00 50.02 110 TYR A N 1
ATOM 550 C CA . TYR A 1 134 ? -15.289 42.020 2.441 1.00 47.93 110 TYR A CA 1
ATOM 551 C C . TYR A 1 134 ? -14.524 42.590 3.635 1.00 46.41 110 TYR A C 1
ATOM 552 O O . TYR A 1 134 ? -13.812 41.866 4.312 1.00 45.67 110 TYR A O 1
ATOM 561 N N . VAL A 1 135 ? -14.643 43.886 3.885 1.00 45.94 111 VAL A N 1
ATOM 562 C CA . VAL A 1 135 ? -13.901 44.488 4.998 1.00 44.82 111 VAL A CA 1
ATOM 563 C C . VAL A 1 135 ? -14.246 43.893 6.352 1.00 43.98 111 VAL A C 1
ATOM 564 O O . VAL A 1 135 ? -13.345 43.584 7.140 1.00 45.78 111 VAL A O 1
ATOM 568 N N . ASP A 1 136 ? -15.530 43.682 6.605 1.00 43.94 112 ASP A N 1
ATOM 569 C CA . ASP A 1 136 ? -15.991 43.124 7.858 1.00 44.03 112 ASP A CA 1
ATOM 570 C C . ASP A 1 136 ? -15.555 41.687 7.995 1.00 40.71 112 ASP A C 1
ATOM 571 O O . ASP A 1 136 ? -15.179 41.250 9.079 1.00 40.18 112 ASP A O 1
ATOM 576 N N . SER A 1 137 ? -15.619 40.951 6.887 1.00 37.72 113 SER A N 1
ATOM 577 C CA . SER A 1 137 ? -15.250 39.571 6.877 1.00 37.39 113 SER A CA 1
ATOM 578 C C . SER A 1 137 ? -13.741 39.415 7.062 1.00 36.41 113 SER A C 1
ATOM 579 O O . SER A 1 137 ? -13.289 38.531 7.800 1.00 36.41 113 SER A O 1
ATOM 582 N N . ALA A 1 138 ? -12.972 40.282 6.420 1.00 36.07 114 ALA A N 1
ATOM 583 C CA . ALA A 1 138 ? -11.520 40.237 6.544 1.00 35.45 114 ALA A CA 1
ATOM 584 C C . ALA A 1 138 ? -11.089 40.567 7.960 1.00 35.66 114 ALA A C 1
ATOM 585 O O . ALA A 1 138 ? -10.199 39.930 8.506 1.00 35.62 114 ALA A O 1
ATOM 587 N N . GLN A 1 139 ? -11.713 41.564 8.566 1.00 38.44 115 GLN A N 1
ATOM 588 C CA . GLN A 1 139 ? -11.349 41.923 9.928 1.00 37.84 115 GLN A CA 1
ATOM 589 C C . GLN A 1 139 ? -11.663 40.769 10.886 1.00 37.74 115 GLN A C 1
ATOM 590 O O . GLN A 1 139 ? -10.899 40.489 11.789 1.00 39.69 115 GLN A O 1
ATOM 596 N N . LEU A 1 140 ? -12.804 40.115 10.695 1.00 39.50 116 LEU A N 1
ATOM 597 C CA . LEU A 1 140 ? -13.169 38.990 11.536 1.00 38.28 116 LEU A CA 1
ATOM 598 C C . LEU A 1 140 ? -12.110 37.883 11.386 1.00 35.51 116 LEU A C 1
ATOM 599 O O . LEU A 1 140 ? -11.689 37.239 12.350 1.00 33.84 116 LEU A O 1
ATOM 604 N N . ALA A 1 141 ? -11.714 37.645 10.148 1.00 35.84 117 ALA A N 1
ATOM 605 C CA . ALA A 1 141 ? -10.717 36.629 9.830 1.00 35.83 117 ALA A CA 1
ATOM 606 C C . ALA A 1 141 ? -9.386 36.921 10.556 1.00 35.99 117 ALA A C 1
ATOM 607 O O . ALA A 1 141 ? -8.730 35.999 11.075 1.00 33.34 117 ALA A O 1
ATOM 609 N N . PHE A 1 142 ? -8.994 38.198 10.596 1.00 37.29 118 PHE A N 1
ATOM 610 C CA . PHE A 1 142 ? -7.788 38.593 11.318 1.00 37.75 118 PHE A CA 1
ATOM 611 C C . PHE A 1 142 ? -7.975 38.308 12.792 1.00 35.89 118 PHE A C 1
ATOM 612 O O . PHE A 1 142 ? -7.086 37.776 13.427 1.00 36.47 118 PHE A O 1
ATOM 620 N N . GLU A 1 143 ? -9.120 38.663 13.340 1.00 35.30 119 GLU A N 1
ATOM 621 C CA . GLU A 1 143 ? -9.362 38.431 14.781 1.00 38.81 119 GLU A CA 1
ATOM 622 C C . GLU A 1 143 ? -9.227 36.964 15.161 1.00 37.70 119 GLU A C 1
ATOM 623 O O . GLU A 1 143 ? -8.650 36.620 16.205 1.00 41.92 119 GLU A O 1
ATOM 629 N N . LYS A 1 144 ? -9.727 36.090 14.316 1.00 34.41 120 LYS A N 1
ATOM 630 C CA . LYS A 1 144 ? -9.601 34.649 14.573 1.00 37.57 120 LYS A CA 1
ATOM 631 C C . LYS A 1 144 ? -8.163 34.178 14.444 1.00 33.76 120 LYS A C 1
ATOM 632 O O . LYS A 1 144 ? -7.719 33.339 15.199 1.00 35.14 120 LYS A O 1
ATOM 638 N N . ALA A 1 145 ? -7.466 34.663 13.429 1.00 30.13 121 ALA A N 1
ATOM 639 C CA . ALA A 1 145 ? -6.071 34.336 13.257 1.00 29.65 121 ALA A CA 1
ATOM 640 C C . ALA A 1 145 ? -5.272 34.792 14.495 1.00 30.13 121 ALA A C 1
ATOM 641 O O . ALA A 1 145 ? -4.474 34.034 15.082 1.00 32.42 121 ALA A O 1
ATOM 643 N N . LEU A 1 146 ? -5.446 36.039 14.887 1.00 29.80 122 LEU A N 1
ATOM 644 C CA . LEU A 1 146 ? -4.687 36.552 16.070 1.00 30.59 122 LEU A CA 1
ATOM 645 C C . LEU A 1 146 ? -4.913 35.724 17.306 1.00 31.06 122 LEU A C 1
ATOM 646 O O . LEU A 1 146 ? -3.968 35.343 17.999 1.00 30.28 122 LEU A O 1
ATOM 651 N N . ILE A 1 147 ? -6.181 35.445 17.598 1.00 32.40 123 ILE A N 1
ATOM 652 C CA . ILE A 1 147 ? -6.538 34.677 18.790 1.00 36.81 123 ILE A CA 1
ATOM 653 C C . ILE A 1 147 ? -5.986 33.276 18.727 1.00 34.08 123 ILE A C 1
ATOM 654 O O . ILE A 1 147 ? -5.598 32.694 19.743 1.00 34.09 123 ILE A O 1
ATOM 659 N N . LYS A 1 148 ? -5.951 32.726 17.530 1.00 33.15 124 LYS A N 1
ATOM 660 C CA . LYS A 1 148 ? -5.406 31.385 17.330 1.00 35.42 124 LYS A CA 1
ATOM 661 C C . LYS A 1 148 ? -3.899 31.407 17.576 1.00 35.05 124 LYS A C 1
ATOM 662 O O . LYS A 1 148 ? -3.347 30.527 18.228 1.00 35.33 124 LYS A O 1
ATOM 668 N N . ALA A 1 149 ? -3.238 32.441 17.090 1.00 34.86 125 ALA A N 1
ATOM 669 C CA . ALA A 1 149 ? -1.805 32.567 17.303 1.00 37.66 125 ALA A CA 1
ATOM 670 C C . ALA A 1 149 ? -1.537 32.727 18.783 1.00 37.42 125 ALA A C 1
ATOM 671 O O . ALA A 1 149 ? -0.622 32.110 19.310 1.00 36.00 125 ALA A O 1
ATOM 673 N N . GLN A 1 150 ? -2.336 33.547 19.462 1.00 35.07 126 GLN A N 1
ATOM 674 C CA . GLN A 1 150 ? -2.131 33.732 20.907 1.00 34.86 126 GLN A CA 1
ATOM 675 C C . GLN A 1 150 ? -2.312 32.450 21.679 1.00 35.85 126 GLN A C 1
ATOM 676 O O . GLN A 1 150 ? -1.542 32.139 22.606 1.00 35.04 126 GLN A O 1
ATOM 682 N N . ALA A 1 151 ? -3.293 31.677 21.273 1.00 34.47 127 ALA A N 1
ATOM 683 C CA . ALA A 1 151 ? -3.621 30.450 21.984 1.00 34.86 127 ALA A CA 1
ATOM 684 C C . ALA A 1 151 ? -2.552 29.390 21.773 1.00 37.40 127 ALA A C 1
ATOM 685 O O . ALA A 1 151 ? -2.223 28.629 22.702 1.00 38.77 127 ALA A O 1
ATOM 687 N N . GLU A 1 152 ? -1.979 29.353 20.573 1.00 37.68 128 GLU A N 1
ATOM 688 C CA . GLU A 1 152 ? -0.911 28.396 20.267 1.00 38.37 128 GLU A CA 1
ATOM 689 C C . GLU A 1 152 ? 0.376 28.709 21.016 1.00 36.98 128 GLU A C 1
ATOM 690 O O . GLU A 1 152 ? 1.085 27.792 21.449 1.00 37.07 128 GLU A O 1
ATOM 696 N N . TYR A 1 153 ? 0.667 29.993 21.178 1.00 37.65 129 TYR A N 1
ATOM 697 C CA . TYR A 1 153 ? 1.808 30.435 21.970 1.00 39.10 129 TYR A CA 1
ATOM 698 C C . TYR A 1 153 ? 1.619 29.978 23.425 1.00 39.76 129 TYR A C 1
ATOM 699 O O . TYR A 1 153 ? 2.506 29.397 24.000 1.00 41.98 129 TYR A O 1
ATOM 708 N N . ILE A 1 154 ? 0.446 30.211 24.004 1.00 39.91 130 ILE A N 1
ATOM 709 C CA . ILE A 1 154 ? 0.187 29.786 25.378 1.00 41.09 130 ILE A CA 1
ATOM 710 C C . ILE A 1 154 ? 0.322 28.278 25.543 1.00 42.40 130 ILE A C 1
ATOM 711 O O . ILE A 1 154 ? 0.945 27.792 26.492 1.00 43.44 130 ILE A O 1
ATOM 716 N N . SER A 1 155 ? -0.228 27.548 24.593 1.00 42.88 131 SER A N 1
ATOM 717 C CA . SER A 1 155 ? -0.174 26.096 24.589 1.00 46.48 131 SER A CA 1
ATOM 718 C C . SER A 1 155 ? 1.281 25.612 24.548 1.00 48.43 131 SER A C 1
ATOM 719 O O . SER A 1 155 ? 1.662 24.673 25.222 1.00 53.69 131 SER A O 1
ATOM 722 N N . PHE A 1 156 ? 2.082 26.283 23.744 1.00 49.27 132 PHE A N 1
ATOM 723 C CA . PHE A 1 156 ? 3.492 25.983 23.602 1.00 50.66 132 PHE A CA 1
ATOM 724 C C . PHE A 1 156 ? 4.205 26.282 24.927 1.00 51.18 132 PHE A C 1
ATOM 725 O O . PHE A 1 156 ? 5.006 25.495 25.397 1.00 55.62 132 PHE A O 1
ATOM 733 N N . ILE A 1 157 ? 3.915 27.424 25.533 1.00 52.10 133 ILE A N 1
ATOM 734 C CA . ILE A 1 157 ? 4.480 27.733 26.834 1.00 56.09 133 ILE A CA 1
ATOM 735 C C . ILE A 1 157 ? 4.091 26.680 27.888 1.00 57.40 133 ILE A C 1
ATOM 736 O O . ILE A 1 157 ? 4.940 26.254 28.677 1.00 59.81 133 ILE A O 1
ATOM 741 N N . SER A 1 158 ? 2.833 26.244 27.891 1.00 58.19 134 SER A N 1
ATOM 742 C CA . SER A 1 158 ? 2.371 25.264 28.898 1.00 66.07 134 SER A CA 1
ATOM 743 C C . SER A 1 158 ? 3.092 23.920 28.837 1.00 71.13 134 SER A C 1
ATOM 744 O O . SER A 1 158 ? 3.220 23.236 29.846 1.00 81.10 134 SER A O 1
ATOM 747 N N . ALA A 1 159 ? 3.555 23.543 27.654 1.00 72.99 135 ALA A N 1
ATOM 748 C CA . ALA A 1 159 ? 4.262 22.283 27.468 1.00 76.85 135 ALA A CA 1
ATOM 749 C C . ALA A 1 159 ? 5.749 22.335 27.896 1.00 79.96 135 ALA A C 1
ATOM 750 O O . ALA A 1 159 ? 6.274 21.366 28.454 1.00 87.96 135 ALA A O 1
ATOM 752 N N . ASN A 1 160 ? 6.408 23.467 27.643 1.00 103.17 136 ASN A N 1
ATOM 753 C CA . ASN A 1 160 ? 7.828 23.639 27.950 1.00 102.91 136 ASN A CA 1
ATOM 754 C C . ASN A 1 160 ? 8.077 24.429 29.231 1.00 98.12 136 ASN A C 1
ATOM 755 O O . ASN A 1 160 ? 7.496 24.135 30.280 1.00 96.00 136 ASN A O 1
ATOM 760 N N . ALA A 1 201 ? -6.773 18.765 62.852 1.00 101.51 177 ALA A N 1
ATOM 761 C CA . ALA A 1 201 ? -6.811 18.445 61.425 1.00 97.49 177 ALA A CA 1
ATOM 762 C C . ALA A 1 201 ? -5.578 17.628 61.012 1.00 96.81 177 ALA A C 1
ATOM 763 O O . ALA A 1 201 ? -4.442 18.076 61.164 1.00 98.01 177 ALA A O 1
ATOM 765 N N . LEU A 1 202 ? -5.827 16.436 60.473 1.00 88.67 178 LEU A N 1
ATOM 766 C CA . LEU A 1 202 ? -4.782 15.498 60.050 1.00 84.92 178 LEU A CA 1
ATOM 767 C C . LEU A 1 202 ? -4.231 15.875 58.658 1.00 81.59 178 LEU A C 1
ATOM 768 O O . LEU A 1 202 ? -4.920 16.535 57.879 1.00 83.85 178 LEU A O 1
ATOM 773 N N . ASP A 1 203 ? -2.999 15.465 58.349 1.00 83.61 179 ASP A N 1
ATOM 774 C CA . ASP A 1 203 ? -2.364 15.805 57.055 1.00 85.13 179 ASP A CA 1
ATOM 775 C C . ASP A 1 203 ? -3.266 15.413 55.919 1.00 76.93 179 ASP A C 1
ATOM 776 O O . ASP A 1 203 ? -3.499 16.191 54.996 1.00 75.00 179 ASP A O 1
ATOM 781 N N . GLU A 1 204 ? -3.735 14.175 55.975 1.00 74.17 180 GLU A N 1
ATOM 782 C CA . GLU A 1 204 ? -4.670 13.650 54.983 1.00 73.70 180 GLU A CA 1
ATOM 783 C C . GLU A 1 204 ? -5.903 14.554 54.747 1.00 65.03 180 GLU A C 1
ATOM 784 O O . GLU A 1 204 ? -6.307 14.755 53.625 1.00 61.57 180 GLU A O 1
ATOM 790 N N . ALA A 1 205 ? -6.508 15.074 55.811 1.00 59.36 181 ALA A N 1
ATOM 791 C CA . ALA A 1 205 ? -7.699 15.887 55.664 1.00 56.37 181 ALA A CA 1
ATOM 792 C C . ALA A 1 205 ? -7.356 17.247 55.069 1.00 54.61 181 ALA A C 1
ATOM 793 O O . ALA A 1 205 ? -8.147 17.808 54.323 1.00 55.52 181 ALA A O 1
ATOM 795 N N . LYS A 1 206 ? -6.176 17.773 55.366 1.00 59.89 182 LYS A N 1
ATOM 796 C CA . LYS A 1 206 ? -5.778 19.039 54.754 1.00 60.25 182 LYS A CA 1
ATOM 797 C C . LYS A 1 206 ? -5.495 18.837 53.288 1.00 57.63 182 LYS A C 1
ATOM 798 O O . LYS A 1 206 ? -5.758 19.733 52.488 1.00 58.96 182 LYS A O 1
ATOM 804 N N . LEU A 1 207 ? -4.972 17.669 52.918 1.00 63.23 183 LEU A N 1
ATOM 805 C CA . LEU A 1 207 ? -4.788 17.354 51.490 1.00 65.60 183 LEU A CA 1
ATOM 806 C C . LEU A 1 207 ? -6.144 17.361 50.829 1.00 59.87 183 LEU A C 1
ATOM 807 O O . LEU A 1 207 ? -6.341 18.032 49.845 1.00 59.84 183 LEU A O 1
ATOM 812 N N . ASP A 1 208 ? -7.077 16.595 51.384 1.00 58.29 184 ASP A N 1
ATOM 813 C CA . ASP A 1 208 ? -8.444 16.532 50.840 1.00 59.93 184 ASP A CA 1
ATOM 814 C C . ASP A 1 208 ? -9.041 17.920 50.652 1.00 53.12 184 ASP A C 1
ATOM 815 O O . ASP A 1 208 ? -9.703 18.159 49.670 1.00 53.92 184 ASP A O 1
ATOM 820 N N . ASN A 1 209 ? -8.854 18.820 51.617 1.00 50.28 185 ASN A N 1
ATOM 821 C CA . ASN A 1 209 ? -9.372 20.174 51.476 1.00 47.54 185 ASN A CA 1
ATOM 822 C C . ASN A 1 209 ? -8.742 20.869 50.250 1.00 48.12 185 ASN A C 1
ATOM 823 O O . ASN A 1 209 ? -9.418 21.567 49.489 1.00 47.82 185 ASN A O 1
ATOM 828 N N . GLN A 1 210 ? -7.446 20.681 50.068 1.00 45.63 186 GLN A N 1
ATOM 829 C CA . GLN A 1 210 ? -6.757 21.299 48.937 1.00 49.66 186 GLN A CA 1
ATOM 830 C C . GLN A 1 210 ? -7.234 20.727 47.619 1.00 47.83 186 GLN A C 1
ATOM 831 O O . GLN A 1 210 ? -7.346 21.444 46.634 1.00 48.86 186 GLN A O 1
ATOM 837 N N . LEU A 1 211 ? -7.478 19.425 47.576 1.00 47.38 187 LEU A N 1
ATOM 838 C CA . LEU A 1 211 ? -8.015 18.841 46.354 1.00 52.81 187 LEU A CA 1
ATOM 839 C C . LEU A 1 211 ? -9.384 19.439 46.051 1.00 49.77 187 LEU A C 1
ATOM 840 O O . LEU A 1 211 ? -9.639 19.836 44.941 1.00 53.47 187 LEU A O 1
ATOM 845 N N . LYS A 1 212 ? -10.261 19.488 47.043 1.00 45.49 188 LYS A N 1
ATOM 846 C CA . LYS A 1 212 ? -11.594 20.024 46.827 1.00 48.76 188 LYS A CA 1
ATOM 847 C C . LYS A 1 212 ? -11.549 21.466 46.426 1.00 48.87 188 LYS A C 1
ATOM 848 O O . LYS A 1 212 ? -12.388 21.920 45.665 1.00 53.37 188 LYS A O 1
ATOM 854 N N . GLU A 1 213 ? -10.603 22.217 46.966 1.00 49.95 189 GLU A N 1
ATOM 855 C CA . GLU A 1 213 ? -10.494 23.622 46.590 1.00 49.27 189 GLU A CA 1
ATOM 856 C C . GLU A 1 213 ? -10.286 23.759 45.075 1.00 50.75 189 GLU A C 1
ATOM 857 O O . GLU A 1 213 ? -10.815 24.677 44.435 1.00 49.44 189 GLU A O 1
ATOM 863 N N . GLN A 1 214 ? -9.521 22.824 44.519 1.00 52.66 190 GLN A N 1
ATOM 864 C CA . GLN A 1 214 ? -9.203 22.791 43.096 1.00 58.30 190 GLN A CA 1
ATOM 865 C C . GLN A 1 214 ? -10.278 22.068 42.295 1.00 61.94 190 GLN A C 1
ATOM 866 O O . GLN A 1 214 ? -10.107 21.848 41.106 1.00 65.72 190 GLN A O 1
ATOM 872 N N . GLY A 1 215 ? -11.394 21.713 42.924 1.00 62.74 191 GLY A N 1
ATOM 873 C CA . GLY A 1 215 ? -12.471 21.023 42.211 1.00 67.89 191 GLY A CA 1
ATOM 874 C C . GLY A 1 215 ? -12.338 19.515 42.072 1.00 69.28 191 GLY A C 1
ATOM 875 O O . GLY A 1 215 ? -13.228 18.864 41.527 1.00 71.20 191 GLY A O 1
ATOM 876 N N . LEU A 1 216 ? -11.243 18.948 42.568 1.00 66.46 192 LEU A N 1
ATOM 877 C CA . LEU A 1 216 ? -11.032 17.498 42.492 1.00 67.27 192 LEU A CA 1
ATOM 878 C C . LEU A 1 216 ? -11.784 16.752 43.595 1.00 68.12 192 LEU A C 1
ATOM 879 O O . LEU A 1 216 ? -12.115 17.332 44.639 1.00 73.83 192 LEU A O 1
ATOM 884 N N . ASN A 1 217 ? -12.051 15.470 43.369 1.00 70.47 193 ASN A N 1
ATOM 885 C CA . ASN A 1 217 ? -12.739 14.643 44.358 1.00 74.23 193 ASN A CA 1
ATOM 886 C C . ASN A 1 217 ? -11.741 13.663 44.981 1.00 72.35 193 ASN A C 1
ATOM 887 O O . ASN A 1 217 ? -11.247 12.774 44.294 1.00 78.60 193 ASN A O 1
ATOM 892 N N . PRO A 1 218 ? -11.428 13.835 46.281 1.00 64.17 194 PRO A N 1
ATOM 893 C CA . PRO A 1 218 ? -10.470 12.959 46.992 1.00 69.23 194 PRO A CA 1
ATOM 894 C C . PRO A 1 218 ? -10.761 11.452 46.874 1.00 70.53 194 PRO A C 1
ATOM 895 O O . PRO A 1 218 ? -9.853 10.637 47.005 1.00 79.60 194 PRO A O 1
ATOM 899 N N . ASN A 1 219 ? -12.018 11.087 46.666 1.00 71.57 195 ASN A N 1
ATOM 900 C CA . ASN A 1 219 ? -12.387 9.678 46.528 1.00 76.26 195 ASN A CA 1
ATOM 901 C C . ASN A 1 219 ? -11.890 9.095 45.209 1.00 83.90 195 ASN A C 1
ATOM 902 O O . ASN A 1 219 ? -11.606 7.898 45.118 1.00 92.37 195 ASN A O 1
ATOM 907 N N . ASP A 1 220 ? -11.744 9.944 44.192 1.00 83.13 196 ASP A N 1
ATOM 908 C CA . ASP A 1 220 ? -11.235 9.495 42.902 1.00 89.22 196 ASP A CA 1
ATOM 909 C C . ASP A 1 220 ? -9.790 8.988 42.994 1.00 91.42 196 ASP A C 1
ATOM 910 O O . ASP A 1 220 ? -9.261 8.449 42.015 1.00 95.37 196 ASP A O 1
ATOM 915 N N . PHE A 1 221 ? -9.165 9.153 44.163 1.00 83.21 197 PHE A N 1
ATOM 916 C CA . PHE A 1 221 ? -7.799 8.705 44.393 1.00 89.45 197 PHE A CA 1
ATOM 917 C C . PHE A 1 221 ? -7.779 7.799 45.619 1.00 94.38 197 PHE A C 1
ATOM 918 O O . PHE A 1 221 ? -8.496 8.047 46.590 1.00 97.11 197 PHE A O 1
ATOM 926 N N . ALA A 1 222 ? -6.948 6.764 45.583 1.00 99.33 198 ALA A N 1
ATOM 927 C CA . ALA A 1 222 ? -6.896 5.777 46.673 1.00 106.26 198 ALA A CA 1
ATOM 928 C C . ALA A 1 222 ? -5.718 5.889 47.654 1.00 106.84 198 ALA A C 1
ATOM 929 O O . ALA A 1 222 ? -5.782 5.332 48.749 1.00 108.69 198 ALA A O 1
ATOM 931 N N . THR A 1 223 ? -4.661 6.603 47.278 1.00 106.65 199 THR A N 1
ATOM 932 C CA . THR A 1 223 ? -3.485 6.737 48.133 1.00 108.36 199 THR A CA 1
ATOM 933 C C . THR A 1 223 ? -3.249 8.206 48.437 1.00 100.03 199 THR A C 1
ATOM 934 O O . THR A 1 223 ? -3.731 9.058 47.702 1.00 94.61 199 THR A O 1
ATOM 938 N N . PRO A 1 224 ? -2.524 8.516 49.531 1.00 99.11 200 PRO A N 1
ATOM 939 C CA . PRO A 1 224 ? -2.201 9.934 49.716 1.00 90.20 200 PRO A CA 1
ATOM 940 C C . PRO A 1 224 ? -1.137 10.403 48.698 1.00 95.13 200 PRO A C 1
ATOM 941 O O . PRO A 1 224 ? -1.096 11.578 48.369 1.00 90.08 200 PRO A O 1
ATOM 945 N N . GLU A 1 225 ? -0.291 9.494 48.205 1.00 104.98 201 GLU A N 1
ATOM 946 C CA . GLU A 1 225 ? 0.698 9.854 47.181 1.00 113.17 201 GLU A CA 1
ATOM 947 C C . GLU A 1 225 ? 0.002 10.165 45.873 1.00 106.33 201 GLU A C 1
ATOM 948 O O . GLU A 1 225 ? 0.477 10.981 45.096 1.00 103.09 201 GLU A O 1
ATOM 954 N N . GLU A 1 226 ? -1.115 9.495 45.629 1.00 103.61 202 GLU A N 1
ATOM 955 C CA . GLU A 1 226 ? -1.867 9.703 44.415 1.00 101.08 202 GLU A CA 1
ATOM 956 C C . GLU A 1 226 ? -2.569 11.058 44.507 1.00 94.87 202 GLU A C 1
ATOM 957 O O . GLU A 1 226 ? -2.715 11.767 43.506 1.00 93.85 202 GLU A O 1
ATOM 963 N N . LYS A 1 227 ? -2.982 11.421 45.720 1.00 88.62 203 LYS A N 1
ATOM 964 C CA . LYS A 1 227 ? -3.608 12.712 45.960 1.00 79.93 203 LYS A CA 1
ATOM 965 C C . LYS A 1 227 ? -2.573 13.821 45.851 1.00 77.32 203 LYS A C 1
ATOM 966 O O . LYS A 1 227 ? -2.842 14.867 45.263 1.00 71.56 203 LYS A O 1
ATOM 972 N N . LYS A 1 228 ? -1.399 13.600 46.430 1.00 78.80 204 LYS A N 1
ATOM 973 C CA . LYS A 1 228 ? -0.326 14.599 46.388 1.00 87.71 204 LYS A CA 1
ATOM 974 C C . LYS A 1 228 ? 0.120 14.953 44.964 1.00 85.75 204 LYS A C 1
ATOM 975 O O . LYS A 1 228 ? 0.388 16.121 44.677 1.00 79.11 204 LYS A O 1
ATOM 981 N N . LYS A 1 229 ? 0.184 13.961 44.077 1.00 87.44 205 LYS A N 1
ATOM 982 C CA . LYS A 1 229 ? 0.643 14.212 42.702 1.00 93.06 205 LYS A CA 1
ATOM 983 C C . LYS A 1 229 ? -0.425 14.870 41.845 1.00 83.60 205 LYS A C 1
ATOM 984 O O . LYS A 1 229 ? -0.118 15.705 41.009 1.00 84.81 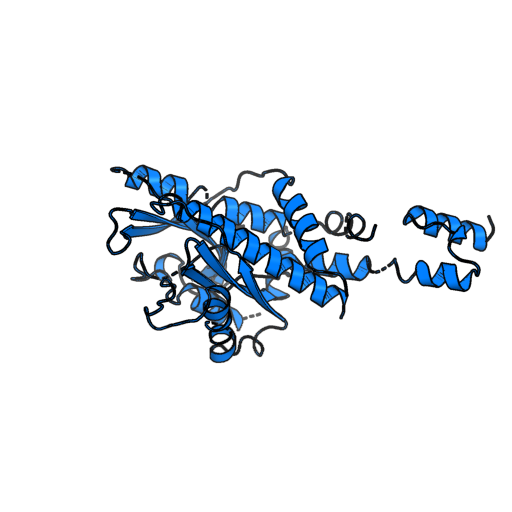205 LYS A O 1
ATOM 990 N N . ALA A 1 230 ? -1.678 14.478 42.048 1.00 81.69 206 ALA A N 1
ATOM 991 C CA . ALA A 1 230 ? -2.781 15.054 41.292 1.00 74.49 206 ALA A CA 1
ATOM 992 C C . ALA A 1 230 ? -2.851 16.525 41.610 1.00 67.16 206 ALA A C 1
ATOM 993 O O . ALA A 1 230 ? -3.210 17.334 40.756 1.00 62.79 206 ALA A O 1
ATOM 995 N N . LEU A 1 231 ? -2.463 16.848 42.842 1.00 64.66 207 LEU A N 1
ATOM 996 C CA . LEU A 1 231 ? -2.453 18.202 43.361 1.00 63.16 207 LEU A CA 1
ATOM 997 C C . LEU A 1 231 ? -1.295 19.031 42.826 1.00 63.90 207 LEU A C 1
ATOM 998 O O . LEU A 1 231 ? -1.513 20.156 42.362 1.00 63.84 207 LEU A O 1
ATOM 1003 N N A LEU A 1 232 ? -0.074 18.492 42.886 0.50 66.03 208 LEU A N 1
ATOM 1004 N N B LEU A 1 232 ? -0.076 18.504 42.912 0.50 65.88 208 LEU A N 1
ATOM 1005 C CA A LEU A 1 232 ? 1.103 19.220 42.378 0.50 70.43 208 LEU A CA 1
ATOM 1006 C CA B LEU A 1 232 ? 1.089 19.223 42.390 0.50 70.25 208 LEU A CA 1
ATOM 1007 C C A LEU A 1 232 ? 0.929 19.406 40.882 0.50 68.46 208 LEU A C 1
ATOM 1008 C C B LEU A 1 232 ? 0.937 19.400 40.885 0.50 68.43 208 LEU A C 1
ATOM 1009 O O A LEU A 1 232 ? 1.291 20.441 40.333 0.50 66.98 208 LEU A O 1
ATOM 1010 O O B LEU A 1 232 ? 1.324 20.424 40.334 0.50 67.07 208 LEU A O 1
ATOM 1019 N N . SER A 1 233 ? 0.352 18.396 40.234 1.00 69.05 209 SER A N 1
ATOM 1020 C CA . SER A 1 233 ? 0.082 18.446 38.794 1.00 71.68 209 SER A CA 1
ATOM 1021 C C . SER A 1 233 ? -0.869 19.590 38.460 1.00 66.65 209 SER A C 1
ATOM 1022 O O . SER A 1 233 ? -0.660 20.327 37.484 1.00 68.31 209 SER A O 1
ATOM 1025 N N . GLN A 1 234 ? -1.931 19.726 39.251 1.00 63.97 210 GLN A N 1
ATOM 1026 C CA . GLN A 1 234 ? -2.859 20.831 39.059 1.00 63.70 210 GLN A CA 1
ATOM 1027 C C . GLN A 1 234 ? -2.128 22.140 39.185 1.00 59.00 210 GLN A C 1
ATOM 1028 O O . GLN A 1 234 ? -2.332 23.028 38.366 1.00 59.36 210 GLN A O 1
ATOM 1034 N N . GLN A 1 235 ? -1.269 22.256 40.193 1.00 73.81 211 GLN A N 1
ATOM 1035 C CA . GLN A 1 235 ? -0.523 23.490 40.401 1.00 72.57 211 GLN A CA 1
ATOM 1036 C C . GLN A 1 235 ? 0.478 23.809 39.274 1.00 69.37 211 GLN A C 1
ATOM 1037 O O . GLN A 1 235 ? 0.611 24.970 38.897 1.00 63.22 211 GLN A O 1
ATOM 1059 N N . THR A 1 237 ? 0.167 22.899 36.183 1.00 65.70 213 THR A N 1
ATOM 1060 C CA . THR A 1 237 ? -0.689 23.306 35.051 1.00 60.45 213 THR A CA 1
ATOM 1061 C C . THR A 1 237 ? -1.154 24.747 35.181 1.00 59.63 213 THR A C 1
ATOM 1062 O O . THR A 1 237 ? -1.175 25.479 34.188 1.00 58.45 213 THR A O 1
ATOM 1066 N N . ILE A 1 238 ? -1.538 25.164 36.388 1.00 60.39 214 ILE A N 1
ATOM 1067 C CA . ILE A 1 238 ? -1.982 26.552 36.601 1.00 60.89 214 ILE A CA 1
ATOM 1068 C C . ILE A 1 238 ? -0.795 27.510 36.426 1.00 60.99 214 ILE A C 1
ATOM 1069 O O . ILE A 1 238 ? -0.922 28.576 35.803 1.00 56.78 214 ILE A O 1
ATOM 1074 N N . LYS A 1 239 ? 0.343 27.127 37.004 1.00 62.64 215 LYS A N 1
ATOM 1075 C CA . LYS A 1 239 ? 1.577 27.898 36.916 1.00 67.22 215 LYS A CA 1
ATOM 1076 C C . LYS A 1 239 ? 1.916 28.152 35.435 1.00 62.45 215 LYS A C 1
ATOM 1077 O O . LYS A 1 239 ? 2.100 29.282 35.035 1.00 59.03 215 LYS A O 1
ATOM 1083 N N . SER A 1 240 ? 1.956 27.086 34.639 1.00 60.35 216 SER A N 1
ATOM 1084 C CA . SER A 1 240 ? 2.212 27.173 33.198 1.00 60.02 216 SER A CA 1
ATOM 1085 C C . SER A 1 240 ? 1.344 28.172 32.462 1.00 58.51 216 SER A C 1
ATOM 1086 O O . SER A 1 240 ? 1.839 28.980 31.689 1.00 60.49 216 SER A O 1
ATOM 1089 N N . LEU A 1 241 ? 0.039 28.074 32.686 1.00 57.45 217 LEU A N 1
ATOM 1090 C CA . LEU A 1 241 ? -0.933 28.927 32.032 1.00 54.44 217 LEU A CA 1
ATOM 1091 C C . LEU A 1 241 ? -0.835 30.371 32.447 1.00 54.21 217 LEU A C 1
ATOM 1092 O O . LEU A 1 241 ? -1.008 31.266 31.617 1.00 52.49 217 LEU A O 1
ATOM 1097 N N . THR A 1 242 ? -0.592 30.597 33.733 1.00 54.78 218 THR A N 1
ATOM 1098 C CA . THR A 1 242 ? -0.436 31.947 34.257 1.00 54.44 218 THR A CA 1
ATOM 1099 C C . THR A 1 242 ? 0.772 32.610 33.608 1.00 53.05 218 THR A C 1
ATOM 1100 O O . THR A 1 242 ? 0.756 33.779 33.333 1.00 54.57 218 THR A O 1
ATOM 1104 N N . THR A 1 243 ? 1.826 31.849 33.373 1.00 52.91 219 THR A N 1
ATOM 1105 C CA . THR A 1 243 ? 3.006 32.399 32.768 1.00 54.13 219 THR A CA 1
ATOM 1106 C C . THR A 1 243 ? 2.676 32.756 31.319 1.00 52.52 219 THR A C 1
ATOM 1107 O O . THR A 1 243 ? 2.992 33.850 30.868 1.00 49.77 219 THR A O 1
ATOM 1111 N N . GLY A 1 244 ? 1.993 31.832 30.626 1.00 49.03 220 GLY A N 1
ATOM 1112 C CA . GLY A 1 244 ? 1.551 32.031 29.272 1.00 45.35 220 GLY A CA 1
ATOM 1113 C C . GLY A 1 244 ? 0.632 33.225 29.047 1.00 47.26 220 GLY A C 1
ATOM 1114 O O . GLY A 1 244 ? 0.841 33.985 28.097 1.00 48.47 220 GLY A O 1
ATOM 1115 N N . PHE A 1 245 ? -0.401 33.389 29.876 1.00 47.74 221 PHE A N 1
ATOM 1116 C CA . PHE A 1 245 ? -1.291 34.550 29.741 1.00 48.68 221 PHE A CA 1
ATOM 1117 C C . PHE A 1 245 ? -0.555 35.841 30.079 1.00 50.51 221 PHE A C 1
ATOM 1118 O O . PHE A 1 245 ? -0.780 36.864 29.430 1.00 51.58 221 PHE A O 1
ATOM 1126 N N . GLY A 1 246 ? 0.319 35.801 31.088 1.00 48.34 222 GLY A N 1
ATOM 1127 C CA . GLY A 1 246 ? 1.089 36.988 31.470 1.00 49.15 222 GLY A CA 1
ATOM 1128 C C . GLY A 1 246 ? 2.025 37.483 30.350 1.00 49.96 222 GLY A C 1
ATOM 1129 O O . GLY A 1 246 ? 2.254 38.677 30.200 1.00 54.68 222 GLY A O 1
ATOM 1130 N N . ASN A 1 247 ? 2.555 36.564 29.555 1.00 48.38 223 ASN A N 1
ATOM 1131 C CA . ASN A 1 247 ? 3.459 36.914 28.464 1.00 46.81 223 ASN A CA 1
ATOM 1132 C C . ASN A 1 247 ? 2.797 37.437 27.201 1.00 46.37 223 ASN A C 1
ATOM 1133 O O . ASN A 1 247 ? 3.498 37.841 26.277 1.00 51.87 223 ASN A O 1
ATOM 1138 N N . LEU A 1 248 ? 1.467 37.400 27.111 1.00 46.74 224 LEU A N 1
ATOM 1139 C CA . LEU A 1 248 ? 0.799 37.869 25.900 1.00 46.43 224 LEU A CA 1
ATOM 1140 C C . LEU A 1 248 ? 1.174 39.255 25.521 1.00 45.87 224 LEU A C 1
ATOM 1141 O O . LEU A 1 248 ? 1.199 39.588 24.357 1.00 54.65 224 LEU A O 1
ATOM 1146 N N . SER A 1 249 ? 1.444 40.075 26.509 1.00 47.48 225 SER A N 1
ATOM 1147 C CA . SER A 1 249 ? 1.827 41.446 26.279 1.00 46.21 225 SER A CA 1
ATOM 1148 C C . SER A 1 249 ? 3.141 41.534 25.508 1.00 46.91 225 SER A C 1
ATOM 1149 O O . SER A 1 249 ? 3.465 42.603 24.996 1.00 50.49 225 SER A O 1
ATOM 1152 N N . GLY A 1 250 ? 3.887 40.429 25.412 1.00 41.82 226 GLY A N 1
ATOM 1153 C CA . GLY A 1 250 ? 5.149 40.386 24.639 1.00 42.32 226 GLY A CA 1
ATOM 1154 C C . GLY A 1 250 ? 4.962 39.708 23.282 1.00 39.64 226 GLY A C 1
ATOM 1155 O O . GLY A 1 250 ? 5.851 39.717 22.441 1.00 38.33 226 GLY A O 1
ATOM 1156 N N . LEU A 1 251 ? 3.800 39.114 23.063 1.00 38.95 227 LEU A N 1
ATOM 1157 C CA . LEU A 1 251 ? 3.522 38.438 21.778 1.00 41.02 227 LEU A CA 1
ATOM 1158 C C . LEU A 1 251 ? 2.966 39.505 20.829 1.00 40.87 227 LEU A C 1
ATOM 1159 O O . LEU A 1 251 ? 1.874 39.998 21.004 1.00 40.48 227 LEU A O 1
ATOM 1164 N N . LEU A 1 252 ? 3.733 39.858 19.821 1.00 43.64 228 LEU A N 1
ATOM 1165 C CA . LEU A 1 252 ? 3.376 40.958 18.942 1.00 45.09 228 LEU A CA 1
ATOM 1166 C C . LEU A 1 252 ? 3.240 40.552 17.464 1.00 42.37 228 LEU A C 1
ATOM 1167 O O . LEU A 1 252 ? 4.050 39.766 16.978 1.00 37.27 228 LEU A O 1
ATOM 1172 N N . PRO A 1 253 ? 2.217 41.077 16.751 1.00 39.56 229 PRO A N 1
ATOM 1173 C CA . PRO A 1 253 ? 2.148 40.747 15.318 1.00 38.55 229 PRO A CA 1
ATOM 1174 C C . PRO A 1 253 ? 3.206 41.530 14.593 1.00 38.39 229 PRO A C 1
ATOM 1175 O O . PRO A 1 253 ? 3.484 42.679 14.969 1.00 39.24 229 PRO A O 1
ATOM 1179 N N A ILE A 1 254 ? 3.807 40.953 13.566 0.70 36.96 230 ILE A N 1
ATOM 1180 N N B ILE A 1 254 ? 3.835 40.915 13.592 0.30 34.75 230 ILE A N 1
ATOM 1181 C CA A ILE A 1 254 ? 4.801 41.717 12.820 0.70 38.92 230 ILE A CA 1
ATOM 1182 C CA B ILE A 1 254 ? 4.903 41.576 12.829 0.30 33.99 230 ILE A CA 1
ATOM 1183 C C A ILE A 1 254 ? 4.516 41.819 11.347 0.70 36.97 230 ILE A C 1
ATOM 1184 C C B ILE A 1 254 ? 4.560 41.768 11.356 0.30 34.70 230 ILE A C 1
ATOM 1185 O O A ILE A 1 254 ? 5.024 42.730 10.706 0.70 37.57 230 ILE A O 1
ATOM 1186 O O B ILE A 1 254 ? 5.075 42.684 10.724 0.30 35.88 230 ILE A O 1
ATOM 1195 N N . LYS A 1 255 ? 3.663 40.929 10.837 1.00 35.63 231 LYS A N 1
ATOM 1196 C CA . LYS A 1 255 ? 3.288 40.929 9.462 1.00 35.26 231 LYS A CA 1
ATOM 1197 C C . LYS A 1 255 ? 1.967 40.191 9.291 1.00 34.22 231 LYS A C 1
ATOM 1198 O O . LYS A 1 255 ? 1.734 39.163 9.929 1.00 34.15 231 LYS A O 1
ATOM 1204 N N . THR A 1 256 ? 1.078 40.729 8.455 1.00 33.04 232 THR A N 1
ATOM 1205 C CA . THR A 1 256 ? -0.175 40.066 8.145 1.00 33.08 232 THR A CA 1
ATOM 1206 C C . THR A 1 256 ? -0.257 39.962 6.650 1.00 33.72 232 THR A C 1
ATOM 1207 O O . THR A 1 256 ? 0.402 40.730 5.961 1.00 32.36 232 THR A O 1
ATOM 1211 N N . PHE A 1 257 ? -1.079 39.024 6.170 1.00 32.14 233 PHE A N 1
ATOM 1212 C CA . PHE A 1 257 ? -1.293 38.762 4.749 1.00 34.18 233 PHE A CA 1
ATOM 1213 C C . PHE A 1 257 ? -2.763 38.437 4.490 1.00 34.14 233 PHE A C 1
ATOM 1214 O O . PHE A 1 257 ? -3.422 37.833 5.340 1.00 31.39 233 PHE A O 1
ATOM 1222 N N . VAL A 1 258 ? -3.268 38.815 3.323 1.00 33.96 234 VAL A N 1
ATOM 1223 C CA . VAL A 1 258 ? -4.668 38.543 2.995 1.00 36.61 234 VAL A CA 1
ATOM 1224 C C . VAL A 1 258 ? -4.788 37.815 1.672 1.00 37.49 234 VAL A C 1
ATOM 1225 O O . VAL A 1 258 ? -4.048 38.093 0.741 1.00 36.82 234 VAL A O 1
ATOM 1229 N N . VAL A 1 259 ? -5.704 36.852 1.619 1.00 41.30 235 VAL A N 1
ATOM 1230 C CA . VAL A 1 259 ? -5.981 36.121 0.405 1.00 43.78 235 VAL A CA 1
ATOM 1231 C C . VAL A 1 259 ? -7.503 35.939 0.243 1.00 43.39 235 VAL A C 1
ATOM 1232 O O . VAL A 1 259 ? -8.209 35.657 1.205 1.00 43.71 235 VAL A O 1
ATOM 1236 N N . GLU A 1 260 ? -7.992 36.113 -0.969 1.00 46.28 236 GLU A N 1
ATOM 1237 C CA . GLU A 1 260 ? -9.394 35.838 -1.273 1.00 54.26 236 GLU A CA 1
ATOM 1238 C C . GLU A 1 260 ? -9.476 34.617 -2.183 1.00 56.59 236 GLU A C 1
ATOM 1239 O O . GLU A 1 260 ? -8.856 34.579 -3.267 1.00 54.09 236 GLU A O 1
ATOM 1245 N N . LYS A 1 261 ? -10.183 33.600 -1.708 1.00 59.11 237 LYS A N 1
ATOM 1246 C CA . LYS A 1 261 ? -10.433 32.399 -2.488 1.00 64.11 237 LYS A CA 1
ATOM 1247 C C . LYS A 1 261 ? -11.695 31.691 -2.085 1.00 60.29 237 LYS A C 1
ATOM 1248 O O . LYS A 1 261 ? -12.064 31.681 -0.929 1.00 55.52 237 LYS A O 1
ATOM 1254 N N . ASP A 1 262 ? -12.362 31.137 -3.084 1.00 63.01 238 ASP A N 1
ATOM 1255 C CA . ASP A 1 262 ? -13.540 30.329 -2.887 1.00 67.47 238 ASP A CA 1
ATOM 1256 C C . ASP A 1 262 ? -14.594 30.975 -2.015 1.00 65.13 238 ASP A C 1
ATOM 1257 O O . ASP A 1 262 ? -15.091 30.365 -1.076 1.00 70.24 238 ASP A O 1
ATOM 1262 N N . GLY A 1 263 ? -14.935 32.216 -2.316 1.00 61.59 239 GLY A N 1
ATOM 1263 C CA . GLY A 1 263 ? -15.951 32.916 -1.535 1.00 59.08 239 GLY A CA 1
ATOM 1264 C C . GLY A 1 263 ? -15.550 33.304 -0.112 1.00 54.95 239 GLY A C 1
ATOM 1265 O O . GLY A 1 263 ? -16.409 33.704 0.667 1.00 54.55 239 GLY A O 1
ATOM 1266 N N . ASN A 1 264 ? -14.267 33.193 0.231 1.00 51.80 240 ASN A N 1
ATOM 1267 C CA . ASN A 1 264 ? -13.780 33.585 1.567 1.00 50.91 240 ASN A CA 1
ATOM 1268 C C . ASN A 1 264 ? -12.692 34.590 1.550 1.00 48.13 240 ASN A C 1
ATOM 1269 O O . ASN A 1 264 ? -12.023 34.805 0.527 1.00 48.88 240 ASN A O 1
ATOM 1274 N N . ALA A 1 265 ? -12.492 35.197 2.716 1.00 46.35 241 ALA A N 1
ATOM 1275 C CA . ALA A 1 265 ? -11.383 36.082 2.934 1.00 44.33 241 ALA A CA 1
ATOM 1276 C C . ALA A 1 265 ? -10.577 35.339 3.985 1.00 41.85 241 ALA A C 1
ATOM 1277 O O . ALA A 1 265 ? -11.128 34.889 4.971 1.00 43.24 241 ALA A O 1
ATOM 1279 N N . ALA A 1 266 ? -9.287 35.191 3.760 1.00 37.14 242 ALA A N 1
ATOM 1280 C CA . ALA A 1 266 ? -8.421 34.486 4.674 1.00 36.84 242 ALA A CA 1
ATOM 1281 C C . ALA A 1 266 ? -7.255 35.415 5.047 1.00 35.01 242 ALA A C 1
ATOM 1282 O O . ALA A 1 266 ? -6.664 36.110 4.173 1.00 33.37 242 ALA A O 1
ATOM 1284 N N . ILE A 1 267 ? -6.955 35.463 6.330 1.00 31.57 243 ILE A N 1
ATOM 1285 C CA . ILE A 1 267 ? -5.862 36.293 6.828 1.00 31.29 243 ILE A CA 1
ATOM 1286 C C . ILE A 1 267 ? -4.815 35.425 7.541 1.00 31.40 243 ILE A C 1
ATOM 1287 O O . ILE A 1 267 ? -5.163 34.550 8.325 1.00 31.68 243 ILE A O 1
ATOM 1292 N N . GLY A 1 268 ? -3.532 35.712 7.318 1.00 30.85 244 GLY A N 1
ATOM 1293 C CA . GLY A 1 268 ? -2.468 35.034 8.029 1.00 30.98 244 GLY A CA 1
ATOM 1294 C C . GLY A 1 268 ? -1.737 36.081 8.860 1.00 31.68 244 GLY A C 1
ATOM 1295 O O . GLY A 1 268 ? -1.630 37.241 8.473 1.00 34.06 244 GLY A O 1
ATOM 1296 N N . VAL A 1 269 ? -1.292 35.704 10.037 1.00 32.43 245 VAL A N 1
ATOM 1297 C CA . VAL A 1 269 ? -0.570 36.640 10.889 1.00 32.39 245 VAL A CA 1
ATOM 1298 C C . VAL A 1 269 ? 0.651 35.898 11.398 1.00 30.93 245 VAL A C 1
ATOM 1299 O O . VAL A 1 269 ? 0.584 34.708 11.691 1.00 28.83 245 VAL A O 1
ATOM 1303 N N . VAL A 1 270 ? 1.780 36.591 11.359 1.00 31.10 246 VAL A N 1
ATOM 1304 C CA . VAL A 1 270 ? 3.031 36.087 11.871 1.00 30.14 246 VAL A CA 1
ATOM 1305 C C . VAL A 1 270 ? 3.248 36.896 13.136 1.00 30.61 246 VAL A C 1
ATOM 1306 O O . VAL A 1 270 ? 3.198 38.122 13.093 1.00 28.78 246 VAL A O 1
ATOM 1310 N N . VAL A 1 271 ? 3.467 36.210 14.255 1.00 33.08 247 VAL A N 1
ATOM 1311 C CA . VAL A 1 271 ? 3.741 36.868 15.542 1.00 32.14 247 VAL A CA 1
ATOM 1312 C C . VAL A 1 271 ? 5.141 36.472 16.086 1.00 35.14 247 VAL A C 1
ATOM 1313 O O . VAL A 1 271 ? 5.684 35.420 15.729 1.00 31.76 247 VAL A O 1
ATOM 1317 N N . ILE A 1 272 ? 5.728 37.353 16.907 1.00 34.80 248 ILE A N 1
ATOM 1318 C CA . ILE A 1 272 ? 6.994 37.090 17.554 1.00 37.07 248 ILE A CA 1
ATOM 1319 C C . ILE A 1 272 ? 6.807 37.407 19.027 1.00 36.87 248 ILE A C 1
ATOM 1320 O O . ILE A 1 272 ? 5.960 38.209 19.367 1.00 32.25 248 ILE A O 1
ATOM 1325 N N . TYR A 1 273 ? 7.585 36.759 19.892 1.00 38.95 249 TYR A N 1
ATOM 1326 C CA . TYR A 1 273 ? 7.560 37.053 21.307 1.00 42.09 249 TYR A CA 1
ATOM 1327 C C . TYR A 1 273 ? 8.819 37.810 21.677 1.00 44.48 249 TYR A C 1
ATOM 1328 O O . TYR A 1 273 ? 9.903 37.440 21.245 1.00 44.80 249 TYR A O 1
ATOM 1337 N N . SER A 1 274 ? 8.680 38.824 22.522 1.00 46.10 250 SER A N 1
ATOM 1338 C CA . SER A 1 274 ? 9.821 39.610 22.978 1.00 47.92 250 SER A CA 1
ATOM 1339 C C . SER A 1 274 ? 9.696 40.003 24.441 1.00 48.67 250 SER A C 1
ATOM 1340 O O . SER A 1 274 ? 8.761 40.708 24.802 1.00 46.74 250 SER A O 1
ATOM 1343 N N . ASP A 1 275 ? 10.626 39.543 25.278 1.00 54.08 251 ASP A N 1
ATOM 1344 C CA . ASP A 1 275 ? 10.668 39.966 26.694 1.00 59.16 251 ASP A CA 1
ATOM 1345 C C . ASP A 1 275 ? 10.759 41.471 26.785 1.00 55.70 251 ASP A C 1
ATOM 1346 O O . ASP A 1 275 ? 10.093 42.080 27.606 1.00 63.92 251 ASP A O 1
ATOM 1351 N N . LYS A 1 276 ? 11.573 42.074 25.938 1.00 57.35 252 LYS A N 1
ATOM 1352 C CA . LYS A 1 276 ? 11.747 43.525 25.973 1.00 64.76 252 LYS A CA 1
ATOM 1353 C C . LYS A 1 276 ? 10.436 44.241 25.728 1.00 61.88 252 LYS A C 1
ATOM 1354 O O . LYS A 1 276 ? 10.116 45.190 26.437 1.00 68.73 252 LYS A O 1
ATOM 1360 N N . ILE A 1 277 ? 9.672 43.776 24.742 1.00 60.66 253 ILE A N 1
ATOM 1361 C CA . ILE A 1 277 ? 8.349 44.338 24.472 1.00 55.87 253 ILE A CA 1
ATOM 1362 C C . ILE A 1 277 ? 7.457 44.105 25.689 1.00 56.23 253 ILE A C 1
ATOM 1363 O O . ILE A 1 277 ? 6.751 45.017 26.122 1.00 54.40 253 ILE A O 1
ATOM 1368 N N . LYS A 1 278 ? 7.496 42.903 26.258 1.00 55.03 254 LYS A N 1
ATOM 1369 C CA . LYS A 1 278 ? 6.721 42.664 27.471 1.00 59.04 254 LYS A CA 1
ATOM 1370 C C . LYS A 1 278 ? 7.130 43.659 28.580 1.00 62.70 254 LYS A C 1
ATOM 1371 O O . LYS A 1 278 ? 6.280 44.216 29.263 1.00 67.15 254 LYS A O 1
ATOM 1377 N N . GLY A 1 279 ? 8.439 43.840 28.761 1.00 68.35 255 GLY A N 1
ATOM 1378 C CA . GLY A 1 279 ? 8.994 44.737 29.778 1.00 68.11 255 GLY A CA 1
ATOM 1379 C C . GLY A 1 279 ? 8.721 46.208 29.513 1.00 72.93 255 GLY A C 1
ATOM 1380 O O . GLY A 1 279 ? 8.584 46.999 30.442 1.00 68.57 255 GLY A O 1
ATOM 1389 N N . PHE A 1 281 ? 5.991 47.423 28.023 1.00 70.81 257 PHE A N 1
ATOM 1390 C CA . PHE A 1 281 ? 4.613 47.689 28.440 1.00 71.29 257 PHE A CA 1
ATOM 1391 C C . PHE A 1 281 ? 4.403 47.702 29.950 1.00 77.67 257 PHE A C 1
ATOM 1392 O O . PHE A 1 281 ? 3.593 48.485 30.458 1.00 80.97 257 PHE A O 1
ATOM 1400 N N . GLU A 1 282 ? 5.110 46.840 30.670 1.00 81.22 258 GLU A N 1
ATOM 1401 C CA . GLU A 1 282 ? 4.981 46.819 32.120 1.00 87.04 258 GLU A CA 1
ATOM 1402 C C . GLU A 1 282 ? 5.564 48.118 32.691 1.00 88.83 258 GLU A C 1
ATOM 1403 O O . GLU A 1 282 ? 5.014 48.689 33.631 1.00 90.79 258 GLU A O 1
ATOM 1409 N N . ASP A 1 283 ? 6.683 48.564 32.121 1.00 92.48 259 ASP A N 1
ATOM 1410 C CA . ASP A 1 283 ? 7.333 49.817 32.525 1.00 96.31 259 ASP A CA 1
ATOM 1411 C C . ASP A 1 283 ? 6.477 51.002 32.105 1.00 98.11 259 ASP A C 1
ATOM 1412 O O . ASP A 1 283 ? 6.422 52.014 32.805 1.00 102.37 259 ASP A O 1
ATOM 1417 N N . ILE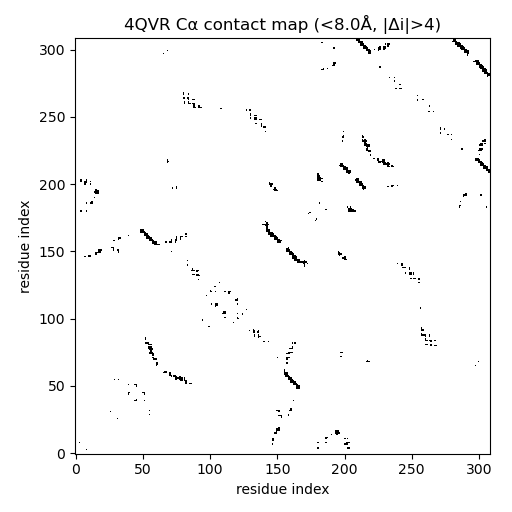 A 1 284 ? 5.831 50.888 30.949 1.00 95.61 260 ILE A N 1
ATOM 1418 C CA . ILE A 1 284 ? 4.915 51.929 30.492 1.00 101.47 260 ILE A CA 1
ATOM 1419 C C . ILE A 1 284 ? 3.739 52.022 31.462 1.00 109.27 260 ILE A C 1
ATOM 1420 O O . ILE A 1 284 ? 3.250 53.114 31.752 1.00 115.71 260 ILE A O 1
ATOM 1425 N N . LYS A 1 285 ? 3.312 50.880 31.992 1.00 111.46 261 LYS A N 1
ATOM 1426 C CA . LYS A 1 285 ? 2.204 50.850 32.939 1.00 113.73 261 LYS A CA 1
ATOM 1427 C C . LYS A 1 285 ? 2.430 51.881 34.071 1.00 123.66 261 LYS A C 1
ATOM 1428 O O . LYS A 1 285 ? 1.467 52.488 34.538 1.00 130.85 261 LYS A O 1
ATOM 1434 N N . HIS A 1 286 ? 3.680 52.070 34.516 1.00 125.90 262 HIS A N 1
ATOM 1435 C CA . HIS A 1 286 ? 3.991 53.075 35.555 1.00 127.30 262 HIS A CA 1
ATOM 1436 C C . HIS A 1 286 ? 5.414 53.648 35.363 1.00 128.69 262 HIS A C 1
ATOM 1437 O O . HIS A 1 286 ? 5.565 54.847 35.128 1.00 132.67 262 HIS A O 1
ATOM 1444 N N . GLY A 1 287 ? 6.436 52.797 35.456 1.00 129.38 263 GLY A N 1
ATOM 1445 C CA . GLY A 1 287 ? 7.855 53.209 35.485 1.00 129.78 263 GLY A CA 1
ATOM 1446 C C . GLY A 1 287 ? 8.219 54.475 34.718 1.00 129.91 263 GLY A C 1
ATOM 1447 O O . GLY A 1 287 ? 8.273 55.560 35.303 1.00 133.02 263 GLY A O 1
ATOM 1448 N N . ASN A 1 288 ? 8.487 54.336 33.416 1.00 129.67 264 ASN A N 1
ATOM 1449 C CA . ASN A 1 288 ? 8.848 55.486 32.563 1.00 129.52 264 ASN A CA 1
ATOM 1450 C C . ASN A 1 288 ? 7.676 55.976 31.705 1.00 124.85 264 ASN A C 1
ATOM 1451 O O . ASN A 1 288 ? 6.524 55.983 32.145 1.00 117.16 264 ASN A O 1
ATOM 1456 N N . GLY A 1 297 ? 15.279 54.882 14.521 1.00 90.85 273 GLY A N 1
ATOM 1457 C CA . GLY A 1 297 ? 14.116 55.723 14.785 1.00 97.03 273 GLY A CA 1
ATOM 1458 C C . GLY A 1 297 ? 13.696 56.569 13.586 1.00 103.22 273 GLY A C 1
ATOM 1459 O O . GLY A 1 297 ? 14.547 57.141 12.890 1.00 102.22 273 GLY A O 1
ATOM 1460 N N . GLN A 1 298 ? 12.380 56.651 13.353 1.00 100.78 274 GLN A N 1
ATOM 1461 C CA . GLN A 1 298 ? 11.819 57.416 12.234 1.00 103.69 274 GLN A CA 1
ATOM 1462 C C . GLN A 1 298 ? 10.305 57.662 12.392 1.00 101.40 274 GLN A C 1
ATOM 1463 O O . GLN A 1 298 ? 9.565 56.808 12.898 1.00 95.99 274 GLN A O 1
ATOM 1469 N N . SER A 1 299 ? 9.853 58.824 11.929 1.00 103.11 275 SER A N 1
ATOM 1470 C CA . SER A 1 299 ? 8.436 59.211 12.011 1.00 101.47 275 SER A CA 1
ATOM 1471 C C . SER A 1 299 ? 7.464 58.191 11.376 1.00 99.99 275 SER A C 1
ATOM 1472 O O . SER A 1 299 ? 7.787 57.560 10.368 1.00 97.82 275 SER A O 1
ATOM 1475 N N . PRO A 1 300 ? 6.264 58.029 11.967 1.00 98.97 276 PRO A N 1
ATOM 1476 C CA . PRO A 1 300 ? 5.274 57.096 11.421 1.00 97.58 276 PRO A CA 1
ATOM 1477 C C . PRO A 1 300 ? 4.778 57.481 10.029 1.00 96.27 276 PRO A C 1
ATOM 14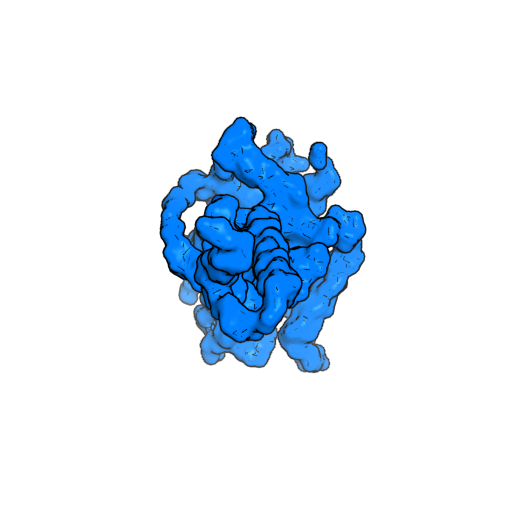78 O O . PRO A 1 300 ? 4.645 56.614 9.172 1.00 100.46 276 PRO A O 1
ATOM 1482 N N . SER A 1 301 ? 4.506 58.765 9.804 1.00 96.46 277 SER A N 1
ATOM 1483 C CA . SER A 1 301 ? 4.060 59.225 8.484 1.00 100.85 277 SER A CA 1
ATOM 1484 C C . SER A 1 301 ? 5.185 59.108 7.454 1.00 100.20 277 SER A C 1
ATOM 1485 O O . SER A 1 301 ? 4.951 59.213 6.253 1.00 109.02 277 SER A O 1
ATOM 1488 N N . ASP A 1 302 ? 6.401 58.887 7.936 1.00 98.75 278 ASP A N 1
ATOM 1489 C CA . ASP A 1 302 ? 7.562 58.767 7.078 1.00 98.45 278 ASP A CA 1
ATOM 1490 C C . ASP A 1 302 ? 7.747 57.283 6.677 1.00 92.38 278 ASP A C 1
ATOM 1491 O O . ASP A 1 302 ? 8.305 56.999 5.625 1.00 91.56 278 ASP A O 1
ATOM 1496 N N . LEU A 1 303 ? 7.280 56.347 7.515 1.00 88.98 279 LEU A N 1
ATOM 1497 C CA . LEU A 1 303 ? 7.340 54.902 7.193 1.00 87.34 279 LEU A CA 1
ATOM 1498 C C . LEU A 1 303 ? 6.276 54.513 6.152 1.00 88.96 279 LEU A C 1
ATOM 1499 O O . LEU A 1 303 ? 6.306 53.396 5.631 1.00 93.08 279 LEU A O 1
ATOM 1504 N N . TYR A 1 304 ? 5.308 55.409 5.912 1.00 85.98 280 TYR A N 1
ATOM 1505 C CA . TYR A 1 304 ? 4.254 55.214 4.913 1.00 83.47 280 TYR A CA 1
ATOM 1506 C C . TYR A 1 304 ? 4.532 56.212 3.830 1.00 91.01 280 TYR A C 1
ATOM 1507 O O . TYR A 1 304 ? 3.703 57.056 3.505 1.00 90.37 280 TYR A O 1
ATOM 1516 N N . LYS A 1 305 ? 5.736 56.073 3.282 1.00 100.03 281 LYS A N 1
ATOM 1517 C CA . LYS A 1 305 ? 6.295 56.957 2.263 1.00 108.75 281 LYS A CA 1
ATOM 1518 C C . LYS A 1 305 ? 5.430 57.187 1.017 1.00 105.33 281 LYS A C 1
ATOM 1519 O O . LYS A 1 305 ? 4.643 58.147 0.973 1.00 95.05 281 LYS A O 1
ATOM 1525 N N . ASP A 1 306 ? 5.556 56.337 0.004 1.00 106.46 282 ASP A N 1
ATOM 1526 C CA . ASP A 1 306 ? 4.598 56.327 -1.088 1.00 110.55 282 ASP A CA 1
ATOM 1527 C C . ASP A 1 306 ? 3.930 54.961 -1.093 1.00 104.92 282 ASP A C 1
ATOM 1528 O O . ASP A 1 306 ? 3.769 54.332 -2.143 1.00 113.32 282 ASP A O 1
ATOM 1533 N N . LYS A 1 307 ? 3.535 54.520 0.104 1.00 96.02 283 LYS A N 1
ATOM 1534 C CA . LYS A 1 307 ? 2.866 53.241 0.275 1.00 86.80 283 LYS A CA 1
ATOM 1535 C C . LYS A 1 307 ? 1.422 53.482 -0.198 1.00 79.61 283 LYS A C 1
ATOM 1536 O O . LYS A 1 307 ? 0.638 54.160 0.462 1.00 83.67 283 LYS A O 1
ATOM 1542 N N . SER A 1 308 ? 1.117 52.979 -1.390 1.00 64.77 284 SER A N 1
ATOM 1543 C CA . SER A 1 308 ? -0.194 53.117 -1.991 1.00 62.24 284 SER A CA 1
ATOM 1544 C C . SER A 1 308 ? -1.261 52.284 -1.264 1.00 58.58 284 SER A C 1
ATOM 1545 O O . SER A 1 308 ? -0.946 51.438 -0.430 1.00 58.30 284 SER A O 1
ATOM 1548 N N . GLY A 1 309 ? -2.521 52.501 -1.636 1.00 56.67 285 GLY A N 1
ATOM 1549 C CA . GLY A 1 309 ? -3.654 51.796 -1.042 1.00 55.04 285 GLY A CA 1
ATOM 1550 C C . GLY A 1 309 ? -3.535 50.292 -1.161 1.00 53.04 285 GLY A C 1
ATOM 1551 O O . GLY A 1 309 ? -3.782 49.558 -0.205 1.00 51.05 285 GLY A O 1
ATOM 1552 N N . GLU A 1 310 ? -3.158 49.844 -2.345 1.00 51.62 286 GLU A N 1
ATOM 1553 C CA . GLU A 1 310 ? -2.965 48.443 -2.604 1.00 54.13 286 GLU A CA 1
ATOM 1554 C C . GLU A 1 310 ? -1.896 47.891 -1.660 1.00 52.18 286 GLU A C 1
ATOM 1555 O O . GLU A 1 310 ? -2.042 46.806 -1.147 1.00 53.85 286 GLU A O 1
ATOM 1561 N N . ASP A 1 311 ? -0.833 48.656 -1.421 1.00 51.94 287 ASP A N 1
ATOM 1562 C CA . ASP A 1 311 ? 0.230 48.216 -0.533 1.00 52.99 287 ASP A CA 1
ATOM 1563 C C . ASP A 1 311 ? -0.230 48.072 0.910 1.00 51.99 287 ASP A C 1
ATOM 1564 O O . ASP A 1 311 ? 0.454 47.435 1.695 1.00 51.83 287 ASP A O 1
ATOM 1585 N N . GLY A 1 314 ? -3.183 44.491 3.020 1.00 39.78 290 GLY A N 1
ATOM 1586 C CA . GLY A 1 314 ? -2.893 43.295 3.810 1.00 39.30 290 GLY A CA 1
ATOM 1587 C C . GLY A 1 314 ? -2.549 43.537 5.236 1.00 36.42 290 GLY A C 1
ATOM 1588 O O . GLY A 1 314 ? -2.355 42.591 5.980 1.00 37.66 290 GLY A O 1
ATOM 1589 N N . ASP A 1 315 ? -2.494 44.814 5.612 1.00 39.26 291 ASP A N 1
ATOM 1590 C CA . ASP A 1 315 ? -2.180 45.249 6.947 1.00 35.77 291 ASP A CA 1
ATOM 1591 C C . ASP A 1 315 ? -3.388 45.265 7.903 1.00 39.19 291 ASP A C 1
ATOM 1592 O O . ASP A 1 315 ? -4.315 46.083 7.780 1.00 37.49 291 ASP A O 1
ATOM 1597 N N . TYR A 1 316 ? -3.324 44.369 8.881 1.00 38.35 292 TYR A N 1
ATOM 1598 C CA . TYR A 1 316 ? -4.321 44.219 9.919 1.00 36.48 292 TYR A CA 1
ATOM 1599 C C . TYR A 1 316 ? -3.637 44.213 11.307 1.00 35.95 292 TYR A C 1
ATOM 1600 O O . TYR A 1 316 ? -2.425 43.895 11.431 1.00 34.34 292 TYR A O 1
ATOM 1609 N N . GLY A 1 317 ? -4.397 44.569 12.336 1.00 34.01 293 GLY A N 1
ATOM 1610 C CA . GLY A 1 317 ? -3.887 44.542 13.691 1.00 34.76 293 GLY A CA 1
ATOM 1611 C C . GLY A 1 317 ? -3.096 45.746 14.100 1.00 39.25 293 GLY A C 1
ATOM 1612 O O . GLY A 1 317 ? -3.264 46.832 13.537 1.00 39.99 293 GLY A O 1
ATOM 1613 N N . ILE A 1 318 ? -2.249 45.550 15.111 1.00 41.07 294 ILE A N 1
ATOM 1614 C CA . ILE A 1 318 ? -1.407 46.604 15.645 1.00 42.27 294 ILE A CA 1
ATOM 1615 C C . ILE A 1 318 ? 0.061 46.282 15.405 1.00 41.57 294 ILE A C 1
ATOM 1616 O O . ILE A 1 318 ? 0.428 45.127 15.131 1.00 38.73 294 ILE A O 1
ATOM 1621 N N . ARG A 1 319 ? 0.892 47.318 15.467 1.00 40.71 295 ARG A N 1
ATOM 1622 C CA . ARG A 1 319 ? 2.339 47.171 15.316 1.00 42.43 295 ARG A CA 1
ATOM 1623 C C . ARG A 1 319 ? 3.001 48.111 16.282 1.00 46.18 295 ARG A C 1
ATOM 1624 O O . ARG A 1 319 ? 2.443 49.146 16.613 1.00 49.86 295 ARG A O 1
ATOM 1632 N N . VAL A 1 320 ? 4.201 47.768 16.714 1.00 47.54 296 VAL A N 1
ATOM 1633 C CA . VAL A 1 320 ? 4.956 48.648 17.553 1.00 50.77 296 VAL A CA 1
ATOM 1634 C C . VAL A 1 320 ? 6.101 49.165 16.728 1.00 53.62 296 VAL A C 1
ATOM 1635 O O . VAL A 1 320 ? 6.765 48.414 16.025 1.00 50.67 296 VAL A O 1
ATOM 1639 N N . GLY A 1 321 ? 6.313 50.468 16.812 1.00 55.86 297 GLY A N 1
ATOM 1640 C CA . GLY A 1 321 ? 7.409 51.113 16.123 1.00 60.14 297 GLY A CA 1
ATOM 1641 C C . GLY A 1 321 ? 8.078 52.084 17.076 1.00 63.88 297 GLY A C 1
ATOM 1642 O O . GLY A 1 321 ? 7.647 52.246 18.233 1.00 61.57 297 GLY A O 1
ATOM 1643 N N . PHE A 1 322 ? 9.115 52.745 16.577 1.00 69.14 298 PHE A N 1
ATOM 1644 C CA . PHE A 1 322 ? 9.903 53.700 17.363 1.00 72.12 298 PHE A CA 1
ATOM 1645 C C . PHE A 1 322 ? 10.212 54.892 16.481 1.00 73.59 298 PHE A C 1
ATOM 1646 O O . PHE A 1 322 ? 10.736 54.721 15.387 1.00 73.15 298 PHE A O 1
ATOM 1654 N N . GLY A 1 323 ? 9.866 56.093 16.944 1.00 77.52 299 GLY A N 1
ATOM 1655 C CA . GLY A 1 323 ? 10.065 57.319 16.154 1.00 84.38 299 GLY A CA 1
ATOM 1656 C C . GLY A 1 323 ? 11.451 57.943 16.230 1.00 92.55 299 GLY A C 1
ATOM 1657 O O . GLY A 1 323 ? 12.359 57.389 16.857 1.00 91.51 299 GLY A O 1
ATOM 1658 N N . GLU A 1 324 ? 11.599 59.094 15.569 1.00 99.85 300 GLU A N 1
ATOM 1659 C CA . GLU A 1 324 ? 12.856 59.864 15.539 1.00 112.85 300 GLU A CA 1
ATOM 1660 C C . GLU A 1 324 ? 13.475 59.961 16.932 1.00 118.83 300 GLU A C 1
ATOM 1661 O O . GLU A 1 324 ? 14.626 59.583 17.147 1.00 121.02 300 GLU A O 1
ATOM 1667 N N . ASP A 1 325 ? 12.671 60.448 17.873 1.00 123.38 301 ASP A N 1
ATOM 1668 C CA . ASP A 1 325 ? 13.069 60.638 19.276 1.00 129.60 301 ASP A CA 1
ATOM 1669 C C . ASP A 1 325 ? 13.354 59.359 20.098 1.00 128.21 301 ASP A C 1
ATOM 1670 O O . ASP A 1 325 ? 13.556 59.452 21.310 1.00 132.61 301 ASP A O 1
ATOM 1675 N N . ASN A 1 326 ? 13.375 58.188 19.454 1.00 122.41 302 ASN A N 1
ATOM 1676 C CA . ASN A 1 326 ? 13.598 56.891 20.134 1.00 120.51 302 ASN A CA 1
ATOM 1677 C C . ASN A 1 326 ? 12.396 56.448 21.006 1.00 114.03 302 ASN A C 1
ATOM 1678 O O . ASN A 1 326 ? 12.533 55.555 21.844 1.00 112.03 302 ASN A O 1
ATOM 1683 N N . LYS A 1 327 ? 11.226 57.064 20.785 1.00 107.85 303 LYS A N 1
ATOM 1684 C CA . LYS A 1 327 ? 9.999 56.752 21.538 1.00 99.90 303 LYS A CA 1
ATOM 1685 C C . LYS A 1 327 ? 9.119 55.710 20.847 1.00 89.48 303 LYS A C 1
ATOM 1686 O O . LYS A 1 327 ? 8.845 55.813 19.645 1.00 83.79 303 LYS A O 1
ATOM 1692 N N . PRO A 1 328 ? 8.658 54.709 21.613 1.00 80.34 304 PRO A N 1
ATOM 1693 C CA . PRO A 1 328 ? 7.788 53.719 21.018 1.00 71.79 304 PRO A CA 1
ATOM 1694 C C . PRO A 1 328 ? 6.393 54.256 20.802 1.00 69.76 304 PRO A C 1
ATOM 1695 O O . PRO A 1 328 ? 5.906 55.093 21.539 1.00 67.49 304 PRO A O 1
ATOM 1699 N N . TYR A 1 329 ? 5.745 53.755 19.777 1.00 69.70 305 TYR A N 1
ATOM 1700 C CA . TYR A 1 329 ? 4.399 54.155 19.506 1.00 67.40 305 TYR A CA 1
ATOM 1701 C C . TYR A 1 329 ? 3.715 52.929 18.953 1.00 60.49 305 TYR A C 1
ATOM 1702 O O . TYR A 1 329 ? 4.366 51.999 18.476 1.00 56.33 305 TYR A O 1
ATOM 1711 N N . ILE A 1 330 ? 2.397 52.926 19.006 1.00 59.46 306 ILE A N 1
ATOM 1712 C CA . ILE A 1 330 ? 1.640 51.809 18.518 1.00 57.81 306 ILE A CA 1
ATOM 1713 C C . ILE A 1 330 ? 0.791 52.240 17.341 1.00 56.89 306 ILE A C 1
ATOM 1714 O O . ILE A 1 330 ? 0.084 53.231 17.426 1.00 57.57 306 ILE A O 1
ATOM 1719 N N . LEU A 1 331 ? 0.890 51.504 16.239 1.00 52.73 307 LEU A N 1
ATOM 1720 C CA . LEU A 1 331 ? 0.102 51.790 15.063 1.00 47.86 307 LEU A CA 1
ATOM 1721 C C . LEU A 1 331 ? -1.007 50.776 15.041 1.00 45.82 307 LEU A C 1
ATOM 1722 O O . LEU A 1 331 ? -0.825 49.660 15.487 1.00 45.04 307 LEU A O 1
ATOM 1727 N N . ALA A 1 332 ? -2.163 51.190 14.545 1.00 45.04 308 ALA A N 1
ATOM 1728 C CA . ALA A 1 332 ? -3.325 50.338 14.432 1.00 45.13 308 ALA A CA 1
ATOM 1729 C C . ALA A 1 332 ? -3.912 50.570 13.061 1.00 48.23 308 ALA A C 1
ATOM 1730 O O . ALA A 1 332 ? -4.183 51.723 12.682 1.00 47.77 308 ALA A O 1
ATOM 1732 N N . TYR A 1 333 ? -4.109 49.478 12.328 1.00 44.17 309 TYR A N 1
ATOM 1733 C CA . TYR A 1 333 ? -4.689 49.525 10.992 1.00 45.36 309 TYR A CA 1
ATOM 1734 C C . TYR A 1 333 ? -6.171 49.304 11.019 1.00 46.05 309 TYR A C 1
ATOM 1735 O O . TYR A 1 333 ? -6.674 48.595 11.871 1.00 54.61 309 TYR A O 1
ATOM 1744 N N . GLY A 1 334 ? -6.874 49.865 10.052 1.00 46.55 310 GLY A N 1
ATOM 1745 C CA . GLY A 1 334 ? -8.313 49.703 9.970 1.00 43.04 310 GLY A CA 1
ATOM 1746 C C . GLY A 1 334 ? -8.785 49.983 8.578 1.00 42.78 310 GLY A C 1
ATOM 1747 O O . GLY A 1 334 ? -8.176 50.758 7.869 1.00 42.84 310 GLY A O 1
ATOM 1748 N N . GLN A 1 335 ? -9.880 49.354 8.181 1.00 43.97 311 GLN A N 1
ATOM 1749 C CA . GLN A 1 335 ? -10.435 49.536 6.850 1.00 46.13 311 GLN A CA 1
ATOM 1750 C C . GLN A 1 335 ? -11.930 49.692 6.936 1.00 51.57 311 GLN A C 1
ATOM 1751 O O . GLN A 1 335 ? -12.535 49.225 7.898 1.00 53.63 311 GLN A O 1
ATOM 1757 N N . GLY A 1 336 ? -12.513 50.364 5.938 1.00 53.50 312 GLY A N 1
ATOM 1758 C CA . GLY A 1 336 ? -13.950 50.546 5.845 1.00 56.47 312 GLY A CA 1
ATOM 1759 C C . GLY A 1 336 ? -14.315 50.595 4.371 1.00 62.89 312 GLY A C 1
ATOM 1760 O O . GLY A 1 336 ? -13.433 50.585 3.518 1.00 61.97 312 GLY A O 1
ATOM 1761 N N . SER A 1 337 ? -15.609 50.626 4.064 1.00 66.54 313 SER A N 1
ATOM 1762 C CA . SER A 1 337 ? -16.068 50.699 2.685 1.00 73.66 313 SER A CA 1
ATOM 1763 C C . SER A 1 337 ? -17.427 51.371 2.648 1.00 81.19 313 SER A C 1
ATOM 1764 O O . SER A 1 337 ? -18.044 51.563 3.698 1.00 83.42 313 SER A O 1
ATOM 1767 N N . TYR A 1 338 ? -17.889 51.723 1.449 1.00 85.27 314 TYR A N 1
ATOM 1768 C CA . TYR A 1 338 ? -19.195 52.380 1.291 1.00 97.35 314 TYR A CA 1
ATOM 1769 C C . TYR A 1 338 ? -20.179 51.554 0.455 1.00 96.00 314 TYR A C 1
ATOM 1770 O O . TYR A 1 338 ? -19.915 51.243 -0.703 1.00 92.18 314 TYR A O 1
ATOM 1779 N N . SER A 1 347 ? -18.306 63.308 -0.450 1.00 118.13 323 SER A N 1
ATOM 1780 C CA . SER A 1 347 ? -18.390 61.947 -0.963 1.00 117.46 323 SER A CA 1
ATOM 1781 C C . SER A 1 347 ? -18.368 60.931 0.181 1.00 111.93 323 SER A C 1
ATOM 1782 O O . SER 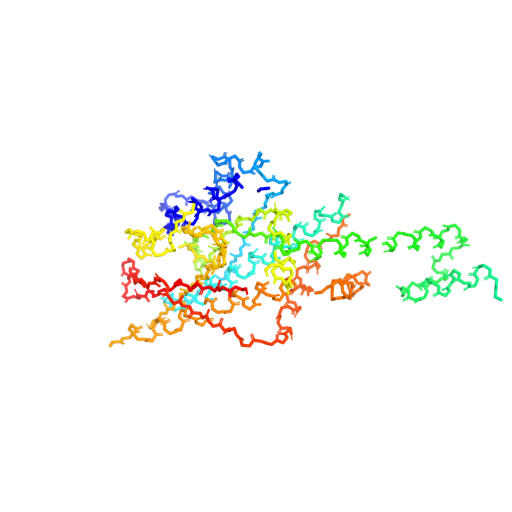A 1 347 ? -18.230 61.291 1.353 1.00 110.28 323 SER A O 1
ATOM 1785 N N . ALA A 1 348 ? -18.489 59.657 -0.183 1.00 108.83 324 ALA A N 1
ATOM 1786 C CA . ALA A 1 348 ? -18.496 58.549 0.773 1.00 105.10 324 ALA A CA 1
ATOM 1787 C C . ALA A 1 348 ? -17.139 58.305 1.460 1.00 99.03 324 ALA A C 1
ATOM 1788 O O . ALA A 1 348 ? -17.025 57.419 2.316 1.00 90.73 324 ALA A O 1
ATOM 1790 N N . GLY A 1 349 ? -16.111 59.054 1.063 1.00 94.82 325 GLY A N 1
ATOM 1791 C CA . GLY A 1 349 ? -14.813 58.948 1.702 1.00 90.95 325 GLY A CA 1
ATOM 1792 C C . GLY A 1 349 ? -15.001 59.304 3.163 1.00 89.47 325 GLY A C 1
ATOM 1793 O O . GLY A 1 349 ? -14.562 58.573 4.048 1.00 83.06 325 GLY A O 1
ATOM 1794 N N . ASP A 1 350 ? -15.676 60.428 3.403 1.00 90.45 326 ASP A N 1
ATOM 1795 C CA . ASP A 1 350 ? -15.989 60.890 4.754 1.00 93.70 326 ASP A CA 1
ATOM 1796 C C . ASP A 1 350 ? -16.345 59.680 5.624 1.00 89.64 326 ASP A C 1
ATOM 1797 O O . ASP A 1 350 ? -15.804 59.494 6.712 1.00 85.95 326 ASP A O 1
ATOM 1802 N N . TYR A 1 351 ? -17.247 58.851 5.108 1.00 89.27 327 TYR A N 1
ATOM 1803 C CA . TYR A 1 351 ? -17.755 57.695 5.838 1.00 91.46 327 TYR A CA 1
ATOM 1804 C C . TYR A 1 351 ? -16.820 56.486 5.940 1.00 82.66 327 TYR A C 1
ATOM 1805 O O . TYR A 1 351 ? -16.814 55.792 6.959 1.00 80.15 327 TYR A O 1
ATOM 1814 N N . GLY A 1 352 ? -16.065 56.217 4.885 1.00 74.92 328 GLY A N 1
ATOM 1815 C CA . GLY A 1 352 ? -15.156 55.095 4.876 1.00 70.70 328 GLY A CA 1
ATOM 1816 C C . GLY A 1 352 ? -14.041 55.258 5.893 1.00 67.24 328 GLY A C 1
ATOM 1817 O O . GLY A 1 352 ? -13.701 54.320 6.631 1.00 62.91 328 GLY A O 1
ATOM 1818 N N . TYR A 1 353 ? -13.466 56.451 5.933 1.00 65.62 329 TYR A N 1
ATOM 1819 C CA . TYR A 1 353 ? -12.406 56.724 6.881 1.00 65.75 329 TYR A CA 1
ATOM 1820 C C . TYR A 1 353 ? -12.927 56.627 8.309 1.00 68.51 329 TYR A C 1
ATOM 1821 O O . TYR A 1 353 ? -12.233 56.110 9.179 1.00 70.19 329 TYR A O 1
ATOM 1830 N N . LYS A 1 354 ? -14.150 57.097 8.550 1.00 72.13 330 LYS A N 1
ATOM 1831 C CA . LYS A 1 354 ? -14.731 57.025 9.884 1.00 74.44 330 LYS A CA 1
ATOM 1832 C C . LYS A 1 354 ? -14.836 55.562 10.324 1.00 70.42 330 LYS A C 1
ATOM 1833 O O . LYS A 1 354 ? -14.398 55.228 11.410 1.00 69.28 330 LYS A O 1
ATOM 1839 N N . GLN A 1 355 ? -15.418 54.700 9.486 1.00 70.25 331 GLN A N 1
ATOM 1840 C CA . GLN A 1 355 ? -15.566 53.277 9.835 1.00 70.40 331 GLN A CA 1
ATOM 1841 C C . GLN A 1 355 ? -14.267 52.517 9.874 1.00 67.31 331 GLN A C 1
ATOM 1842 O O . GLN A 1 355 ? -14.175 51.492 10.557 1.00 66.67 331 GLN A O 1
ATOM 1848 N N . ALA A 1 356 ? -13.267 53.013 9.151 1.00 65.54 332 ALA A N 1
ATOM 1849 C CA . ALA A 1 356 ? -11.946 52.423 9.185 1.00 63.50 332 ALA A CA 1
ATOM 1850 C C . ALA A 1 356 ? -11.330 52.701 10.558 1.00 62.50 332 ALA A C 1
ATOM 1851 O O . ALA A 1 356 ? -10.572 51.892 11.074 1.00 59.21 332 ALA A O 1
ATOM 1853 N N . ALA A 1 357 ? -11.651 53.849 11.147 1.00 68.57 333 ALA A N 1
ATOM 1854 C CA . ALA A 1 357 ? -11.154 54.191 12.494 1.00 69.90 333 ALA A CA 1
ATOM 1855 C C . ALA A 1 357 ? -11.839 53.343 13.572 1.00 69.73 333 ALA A C 1
ATOM 1856 O O . ALA A 1 357 ? -11.284 53.118 14.630 1.00 75.48 333 ALA A O 1
ATOM 1858 N N . ILE A 1 358 ? -13.046 52.877 13.297 1.00 70.31 334 ILE A N 1
ATOM 1859 C CA . ILE A 1 358 ? -13.754 52.011 14.228 1.00 71.33 334 ILE A CA 1
ATOM 1860 C C . ILE A 1 358 ? -12.983 50.712 14.389 1.00 66.69 334 ILE A C 1
ATOM 1861 O O . ILE A 1 358 ? -12.817 50.233 15.516 1.00 64.76 334 ILE A O 1
ATOM 1882 N N . ALA A 1 360 ? -9.745 50.155 13.533 1.00 51.83 336 ALA A N 1
ATOM 1883 C CA . ALA A 1 360 ? -8.419 50.435 14.077 1.00 50.09 336 ALA A CA 1
ATOM 1884 C C . ALA A 1 360 ? -8.468 50.577 15.598 1.00 55.20 336 ALA A C 1
ATOM 1885 O O . ALA A 1 360 ? -7.580 50.093 16.309 1.00 53.50 336 ALA A O 1
ATOM 1887 N N . ARG A 1 361 ? -9.531 51.206 16.088 1.00 58.79 337 ARG A N 1
ATOM 1888 C CA . ARG A 1 361 ? -9.713 51.405 17.503 1.00 62.68 337 ARG A CA 1
ATOM 1889 C C . ARG A 1 361 ? -9.969 50.071 18.199 1.00 61.98 337 ARG A C 1
ATOM 1890 O O . ARG A 1 361 ? -9.396 49.804 19.253 1.00 62.23 337 ARG A O 1
ATOM 1898 N N . ALA A 1 362 ? -10.830 49.236 17.623 1.00 59.01 338 ALA A N 1
ATOM 1899 C CA . ALA A 1 362 ? -11.100 47.935 18.203 1.00 57.17 338 ALA A CA 1
ATOM 1900 C C . ALA A 1 362 ? -9.797 47.110 18.307 1.00 53.21 338 ALA A C 1
ATOM 1901 O O . ALA A 1 362 ? -9.625 46.308 19.228 1.00 59.50 338 ALA A O 1
ATOM 1903 N N . ASN A 1 363 ? -8.876 47.299 17.371 1.00 50.66 339 ASN A N 1
ATOM 1904 C CA . ASN A 1 363 ? -7.589 46.612 17.426 1.00 43.51 339 ASN A CA 1
ATOM 1905 C C . ASN A 1 363 ? -6.802 47.030 18.686 1.00 45.34 339 ASN A C 1
ATOM 1906 O O . ASN A 1 363 ? -6.151 46.206 19.346 1.00 43.59 339 ASN A O 1
ATOM 1911 N N . LEU A 1 364 ? -6.859 48.315 19.027 1.00 46.30 340 LEU A N 1
ATOM 1912 C CA . LEU A 1 364 ? -6.200 48.803 20.228 1.00 49.20 340 LEU A CA 1
ATOM 1913 C C . LEU A 1 364 ? -6.893 48.286 21.489 1.00 50.28 340 LEU A C 1
ATOM 1914 O O . LEU A 1 364 ? -6.228 47.909 22.443 1.00 53.71 340 LEU A O 1
ATOM 1919 N N . VAL A 1 365 ? -8.217 48.247 21.490 1.00 50.56 341 VAL A N 1
ATOM 1920 C CA . VAL A 1 365 ? -8.954 47.730 22.645 1.00 51.85 341 VAL A CA 1
ATOM 1921 C C . VAL A 1 365 ? -8.549 46.287 22.945 1.00 50.58 341 VAL A C 1
ATOM 1922 O O . VAL A 1 365 ? -8.279 45.936 24.080 1.00 51.51 341 VAL A O 1
ATOM 1926 N N . THR A 1 366 ? -8.468 45.465 21.911 1.00 46.47 342 THR A N 1
ATOM 1927 C CA . THR A 1 366 ? -8.052 44.091 22.056 1.00 48.10 342 THR A CA 1
ATOM 1928 C C . THR A 1 366 ? -6.593 43.952 22.584 1.00 47.30 342 THR A C 1
ATOM 1929 O O . THR A 1 366 ? -6.248 43.037 23.358 1.00 45.51 342 THR A O 1
ATOM 1933 N N . LEU A 1 367 ? -5.738 44.846 22.128 1.00 45.75 343 LEU A N 1
ATOM 1934 C CA . LEU A 1 367 ? -4.347 44.868 22.552 1.00 44.92 343 LEU A CA 1
ATOM 1935 C C . LEU A 1 367 ? -4.255 45.128 24.049 1.00 48.08 343 LEU A C 1
ATOM 1936 O O . LEU A 1 367 ? -3.576 44.446 24.785 1.00 46.86 343 LEU A O 1
ATOM 1941 N N . ILE A 1 368 ? -4.956 46.146 24.473 1.00 50.43 344 ILE A N 1
ATOM 1942 C CA . ILE A 1 368 ? -4.942 46.559 25.867 1.00 55.43 344 ILE A CA 1
ATOM 1943 C C . ILE A 1 368 ? -5.535 45.484 26.771 1.00 55.68 344 ILE A C 1
ATOM 1944 O O . ILE A 1 368 ? -4.972 45.185 27.822 1.00 57.13 344 ILE A O 1
ATOM 1949 N N . ALA A 1 369 ? -6.623 44.855 26.326 1.00 52.28 345 ALA A N 1
ATOM 1950 C CA . ALA A 1 369 ? -7.241 43.773 27.081 1.00 51.73 345 ALA A CA 1
ATOM 1951 C C . ALA A 1 369 ? -6.266 42.624 27.268 1.00 53.06 345 ALA A C 1
ATOM 1952 O O . ALA A 1 369 ? -6.248 41.979 28.326 1.00 55.93 345 ALA A O 1
ATOM 1954 N N . GLY A 1 370 ? -5.449 42.368 26.244 1.00 50.68 346 GLY A N 1
ATOM 1955 C CA . GLY A 1 370 ? -4.472 41.258 26.288 1.00 49.58 346 GLY A CA 1
ATOM 1956 C C . GLY A 1 370 ? -3.356 41.431 27.305 1.00 49.66 346 GLY A C 1
ATOM 1957 O O . GLY A 1 370 ? -2.679 40.480 27.662 1.00 49.04 346 GLY A O 1
ATOM 1958 N N . GLN A 1 371 ? -3.168 42.660 27.757 1.00 55.40 347 GLN A N 1
ATOM 1959 C CA . GLN A 1 371 ? -2.154 43.008 28.738 1.00 58.10 347 GLN A CA 1
ATOM 1960 C C . GLN A 1 371 ? -2.840 43.005 30.073 1.00 59.71 347 GLN A C 1
ATOM 1961 O O . GLN A 1 371 ? -2.954 44.030 30.724 1.00 64.22 347 GLN A O 1
ATOM 1975 N N . SER A 1 373 ? -3.939 41.806 34.084 1.00 69.11 349 SER A N 1
ATOM 1976 C CA . SER A 1 373 ? -3.282 41.726 35.380 1.00 75.87 349 SER A CA 1
ATOM 1977 C C . SER A 1 373 ? -2.906 40.285 35.675 1.00 79.71 349 SER A C 1
ATOM 1978 O O . SER A 1 373 ? -3.385 39.356 35.013 1.00 83.29 349 SER A O 1
ATOM 1981 N N . THR A 1 374 ? -2.052 40.108 36.677 1.00 83.20 350 THR A N 1
ATOM 1982 C CA . THR A 1 374 ? -1.617 38.784 37.105 1.00 81.80 350 THR A CA 1
ATOM 1983 C C . THR A 1 374 ? -2.793 37.982 37.671 1.00 80.58 350 THR A C 1
ATOM 1984 O O . THR A 1 374 ? -2.863 36.758 37.502 1.00 79.62 350 THR A O 1
ATOM 1988 N N A GLN A 1 375 ? -3.723 38.671 38.323 0.70 79.42 351 GLN A N 1
ATOM 1989 N N B GLN A 1 375 ? -3.708 38.692 38.326 0.30 78.59 351 GLN A N 1
ATOM 1990 C CA A GLN A 1 375 ? -4.874 38.004 38.897 0.70 79.88 351 GLN A CA 1
ATOM 1991 C CA B GLN A 1 375 ? -4.902 38.103 38.910 0.30 77.70 351 GLN A CA 1
ATOM 1992 C C A GLN A 1 375 ? -5.824 37.564 37.775 0.70 76.94 351 GLN A C 1
ATOM 1993 C C B GLN A 1 375 ? -5.845 37.604 37.811 0.30 76.10 351 GLN A C 1
ATOM 1994 O O A GLN A 1 375 ? -6.396 36.481 37.836 0.70 78.89 351 GLN A O 1
ATOM 1995 O O B GLN A 1 375 ? -6.433 36.531 37.929 0.30 77.26 351 GLN A O 1
ATOM 2006 N N . GLU A 1 376 ? -5.990 38.395 36.749 1.00 75.80 352 GLU A N 1
ATOM 2007 C CA . GLU A 1 376 ? -6.865 38.036 35.610 1.00 72.61 352 GLU A CA 1
ATOM 2008 C C . GLU A 1 376 ? -6.320 36.833 34.852 1.00 67.47 352 GLU A C 1
ATOM 2009 O O . GLU A 1 376 ? -7.083 36.031 34.329 1.00 66.93 352 GLU A O 1
ATOM 2015 N N . ALA A 1 377 ? -4.995 36.722 34.799 1.00 64.41 353 ALA A N 1
ATOM 2016 C CA . ALA A 1 377 ? -4.338 35.591 34.178 1.00 60.29 353 ALA A CA 1
ATOM 2017 C C . ALA A 1 377 ? -4.615 34.315 34.988 1.00 62.79 353 ALA A C 1
ATOM 201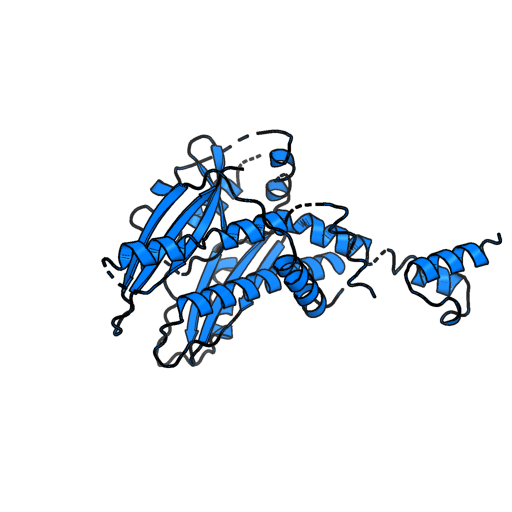8 O O . ALA A 1 377 ? -4.846 33.246 34.411 1.00 60.56 353 ALA A O 1
ATOM 2020 N N . LEU A 1 378 ? -4.597 34.434 36.320 1.00 63.40 354 LEU A N 1
ATOM 2021 C CA . LEU A 1 378 ? -4.859 33.288 37.216 1.00 65.48 354 LEU A CA 1
ATOM 2022 C C . LEU A 1 378 ? -6.296 32.766 37.099 1.00 67.78 354 LEU A C 1
ATOM 2023 O O . LEU A 1 378 ? -6.524 31.564 36.979 1.00 68.65 354 LEU A O 1
ATOM 2028 N N . THR A 1 379 ? -7.257 33.678 37.091 1.00 71.10 355 THR A N 1
ATOM 2029 C CA . THR A 1 379 ? -8.657 33.315 36.983 1.00 74.06 355 THR A CA 1
ATOM 2030 C C . THR A 1 379 ? -8.925 32.558 35.694 1.00 73.38 355 THR A C 1
ATOM 2031 O O . THR A 1 379 ? -9.668 31.585 35.685 1.00 75.02 355 THR A O 1
ATOM 2043 N N . SER A 1 381 ? -6.675 30.843 33.950 1.00 65.89 357 SER A N 1
ATOM 2044 C CA . SER A 1 381 ? -5.989 29.557 34.018 1.00 67.24 357 SER A CA 1
ATOM 2045 C C . SER A 1 381 ? -6.779 28.569 34.892 1.00 71.72 357 SER A C 1
ATOM 2046 O O . SER A 1 381 ? -6.826 27.374 34.605 1.00 72.88 357 SER A O 1
ATOM 2049 N N . GLU A 1 382 ? -7.388 29.069 35.963 1.00 76.06 358 GLU A N 1
ATOM 2050 C CA . GLU A 1 382 ? -8.194 28.208 36.844 1.00 84.84 358 GLU A CA 1
ATOM 2051 C C . GLU A 1 382 ? -9.462 27.769 36.119 1.00 88.24 358 GLU A C 1
ATOM 2052 O O . GLU A 1 382 ? -9.829 26.591 36.124 1.00 88.70 358 GLU A O 1
ATOM 2058 N N . ASP A 1 383 ? -10.088 28.736 35.459 1.00 93.78 359 ASP A N 1
ATOM 2059 C CA . ASP A 1 383 ? -11.335 28.533 34.736 1.00 98.72 359 ASP A CA 1
ATOM 2060 C C . ASP A 1 383 ? -11.164 27.519 33.590 1.00 96.55 359 ASP A C 1
ATOM 2061 O O . ASP A 1 383 ? -12.108 26.816 33.245 1.00 104.18 359 ASP A O 1
ATOM 2066 N N . ILE A 1 384 ? -9.963 27.440 33.015 1.00 88.50 360 ILE A N 1
ATOM 2067 C CA . ILE A 1 384 ? -9.679 26.493 31.928 1.00 86.51 360 ILE A CA 1
ATOM 2068 C C . ILE A 1 384 ? -9.394 25.077 32.422 1.00 88.48 360 ILE A C 1
ATOM 2069 O O . ILE A 1 384 ? -9.872 24.115 31.833 1.00 92.72 360 ILE A O 1
ATOM 2074 N N . SER A 1 385 ? -8.613 24.952 33.492 1.00 92.04 361 SER A N 1
ATOM 2075 C CA . SER A 1 385 ? -8.246 23.635 34.059 1.00 96.07 361 SER A CA 1
ATOM 2076 C C . SER A 1 385 ? -9.397 22.724 34.539 1.00 97.90 361 SER A C 1
ATOM 2077 O O . SER A 1 385 ? -9.175 21.534 34.791 1.00 94.90 361 SER A O 1
ATOM 2080 N N . SER A 1 386 ? -10.602 23.273 34.683 1.00 101.36 362 SER A N 1
ATOM 2081 C CA . SER A 1 386 ? -11.758 22.482 35.118 1.00 104.70 362 SER A CA 1
ATOM 2082 C C . SER A 1 386 ? -12.281 21.595 33.984 1.00 107.53 362 SER A C 1
ATOM 2083 O O . SER A 1 386 ? -12.186 21.949 32.803 1.00 110.17 362 SER A O 1
ATOM 2086 N N . ARG A 1 399 ? 1.154 19.555 27.835 1.00 110.47 375 ARG A N 1
ATOM 2087 C CA . ARG A 1 399 ? 0.590 20.550 26.930 1.00 103.99 375 ARG A CA 1
ATOM 2088 C C . ARG A 1 399 ? -0.927 20.621 27.108 1.00 102.61 375 ARG A C 1
ATOM 2089 O O . ARG A 1 399 ? -1.568 19.648 27.514 1.00 105.71 375 ARG A O 1
ATOM 2097 N N . ILE A 1 400 ? -1.481 21.791 26.811 1.00 99.45 376 ILE A N 1
ATOM 2098 C CA . ILE A 1 400 ? -2.912 22.053 26.908 1.00 94.15 376 ILE A CA 1
ATOM 2099 C C . ILE A 1 400 ? -3.406 22.381 25.508 1.00 83.20 376 ILE A C 1
ATOM 2100 O O . ILE A 1 400 ? -2.726 23.092 24.781 1.00 75.51 376 ILE A O 1
ATOM 2105 N N . ASP A 1 401 ? -4.583 21.874 25.139 1.00 80.35 377 ASP A N 1
ATOM 2106 C CA . ASP A 1 401 ? -5.149 22.119 23.809 1.00 76.30 377 ASP A CA 1
ATOM 2107 C C . ASP A 1 401 ? -5.390 23.591 23.558 1.00 62.18 377 ASP A C 1
ATOM 2108 O O . ASP A 1 401 ? -6.090 24.250 24.300 1.00 62.92 377 ASP A O 1
ATOM 2113 N N . ALA A 1 402 ? -4.812 24.093 22.486 1.00 58.20 378 ALA A N 1
ATOM 2114 C CA . ALA A 1 402 ? -4.970 25.488 22.093 1.00 54.70 378 ALA A CA 1
ATOM 2115 C C . ALA A 1 402 ? -6.421 25.807 21.767 1.00 54.87 378 ALA A C 1
ATOM 2116 O O . ALA A 1 402 ? -6.854 26.927 21.957 1.00 52.18 378 ALA A O 1
ATOM 2118 N N . THR A 1 403 ? -7.166 24.829 21.258 1.00 56.06 379 THR A N 1
ATOM 2119 C CA . THR A 1 403 ? -8.561 25.045 20.917 1.00 59.52 379 THR A CA 1
ATOM 2120 C C . THR A 1 403 ? -9.385 25.385 22.158 1.00 61.66 379 THR A C 1
ATOM 2121 O O . THR A 1 403 ? -10.338 26.165 22.088 1.00 61.34 379 THR A O 1
ATOM 2125 N N . ASP A 1 404 ? -9.007 24.809 23.295 1.00 63.86 380 ASP A N 1
ATOM 2126 C CA . ASP A 1 404 ? -9.654 25.125 24.572 1.00 68.57 380 ASP A CA 1
ATOM 2127 C C . ASP A 1 404 ? -9.286 26.552 25.035 1.00 67.07 380 ASP A C 1
ATOM 2128 O O . ASP A 1 404 ? -10.139 27.305 25.510 1.00 66.31 380 ASP A O 1
ATOM 2133 N N . ILE A 1 405 ? -8.017 26.920 24.858 1.00 57.34 381 ILE A N 1
ATOM 2134 C CA . ILE A 1 405 ? -7.531 28.229 25.272 1.00 56.08 381 ILE A CA 1
ATOM 2135 C C . ILE A 1 405 ? -8.158 29.320 24.442 1.00 54.87 381 ILE A C 1
ATOM 2136 O O . ILE A 1 405 ? -8.468 30.395 24.940 1.00 55.59 381 ILE A O 1
ATOM 2141 N N . GLU A 1 406 ? -8.353 29.008 23.175 1.00 55.40 382 GLU A N 1
ATOM 2142 C CA . GLU A 1 406 ? -8.874 29.921 22.178 1.00 59.19 382 GLU A CA 1
ATOM 2143 C C . GLU A 1 406 ? -10.310 30.421 22.492 1.00 62.64 382 GLU A C 1
ATOM 2144 O O . GLU A 1 406 ? -10.599 31.633 22.412 1.00 64.24 382 GLU A O 1
ATOM 2150 N N . LYS A 1 407 ? -11.202 29.522 22.877 1.00 68.36 383 LYS A N 1
ATOM 2151 C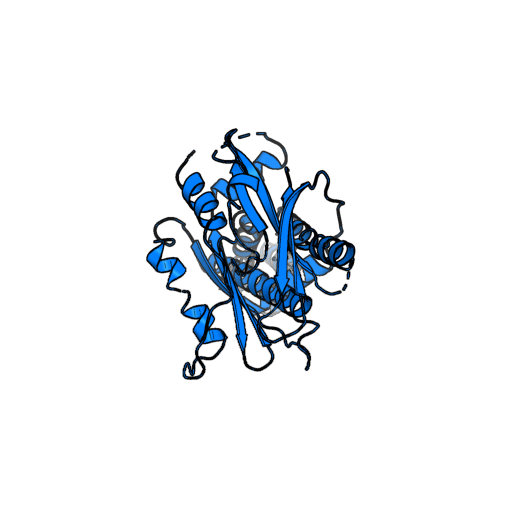 CA . LYS A 1 407 ? -12.572 29.938 23.194 1.00 73.58 383 LYS A CA 1
ATOM 2152 C C . LYS A 1 407 ? -12.580 30.750 24.493 1.00 71.84 383 LYS A C 1
ATOM 2153 O O . LYS A 1 407 ? -13.218 31.796 24.578 1.00 70.68 383 LYS A O 1
ATOM 2159 N N . THR A 1 408 ? -11.853 30.270 25.495 1.00 67.04 384 THR A N 1
ATOM 2160 C CA . THR A 1 408 ? -11.744 30.976 26.762 1.00 70.85 384 THR A CA 1
ATOM 2161 C C . THR A 1 408 ? -11.204 32.388 26.557 1.00 64.04 384 THR A C 1
ATOM 2162 O O . THR A 1 408 ? -11.646 33.328 27.164 1.00 64.71 384 THR A O 1
ATOM 2166 N N . LEU A 1 409 ? -10.246 32.518 25.666 1.00 61.21 385 LEU A N 1
ATOM 2167 C CA . LEU A 1 409 ? -9.629 33.801 25.385 1.00 58.02 385 LEU A CA 1
ATOM 2168 C C . LEU A 1 409 ? -10.605 34.668 24.582 1.00 58.77 385 LEU A C 1
ATOM 2169 O O . LEU A 1 409 ? -10.773 35.867 24.850 1.00 57.63 385 LEU A O 1
ATOM 2174 N N . SER A 1 410 ? -11.256 34.052 23.604 1.00 59.63 386 SER A N 1
ATOM 2175 C CA . SER A 1 410 ? -12.266 34.734 22.813 1.00 64.05 386 SER A CA 1
ATOM 2176 C C . SER A 1 410 ? -13.401 35.251 23.723 1.00 66.13 386 SER A C 1
ATOM 2177 O O . SER A 1 410 ? -13.949 36.341 23.515 1.00 63.04 386 SER A O 1
ATOM 2180 N N . THR A 1 411 ? -13.735 34.465 24.735 1.00 67.26 387 THR A N 1
ATOM 2181 C CA . THR A 1 411 ? -14.787 34.840 25.666 1.00 78.12 387 THR A CA 1
ATOM 2182 C C . THR A 1 411 ? -14.344 36.087 26.423 1.00 79.36 387 THR A C 1
ATOM 2183 O O . THR A 1 411 ? -15.083 37.070 26.495 1.00 79.44 387 THR A O 1
ATOM 2187 N N . TYR A 1 412 ? -13.119 36.036 26.953 1.00 76.59 388 TYR A N 1
ATOM 2188 C CA . TYR A 1 412 ? -12.538 37.133 27.725 1.00 71.73 388 TYR A CA 1
ATOM 2189 C C . TYR A 1 412 ? -12.486 38.433 26.951 1.00 70.75 388 TYR A C 1
ATOM 2190 O O . TYR A 1 412 ? -12.735 39.482 27.524 1.00 74.00 388 TYR A O 1
ATOM 2199 N N . TYR A 1 413 ? -12.163 38.388 25.665 1.00 64.60 389 TYR A N 1
ATOM 2200 C CA . TYR A 1 413 ? -12.119 39.626 24.910 1.00 67.74 389 TYR A CA 1
ATOM 2201 C C . TYR A 1 413 ? -13.522 40.198 24.715 1.00 76.95 389 TYR A C 1
ATOM 2202 O O . TYR A 1 413 ? -13.724 41.400 24.867 1.00 80.06 389 TYR A O 1
ATOM 2211 N N . LYS A 1 414 ? -14.496 39.344 24.406 1.00 84.51 390 LYS A N 1
ATOM 2212 C CA . LYS A 1 414 ? -15.870 39.818 24.201 1.00 88.74 390 LYS A CA 1
ATOM 2213 C C . LYS A 1 414 ? -16.462 40.422 25.465 1.00 89.63 390 LYS A C 1
ATOM 2214 O O . LYS A 1 414 ? -17.168 41.404 25.378 1.00 90.10 390 LYS A O 1
ATOM 2220 N N . THR A 1 415 ? -16.148 39.865 26.635 1.00 91.49 391 THR A N 1
ATOM 2221 C CA . THR A 1 415 ? -16.699 40.383 27.900 1.00 94.04 391 THR A CA 1
ATOM 2222 C C . THR A 1 415 ? -15.915 41.517 28.572 1.00 94.28 391 THR A C 1
ATOM 2223 O O . THR A 1 415 ? -16.514 42.310 29.279 1.00 102.62 391 THR A O 1
ATOM 2227 N N . LYS A 1 416 ? -14.604 41.626 28.368 1.00 95.19 392 LYS A N 1
ATOM 2228 C CA . LYS A 1 416 ? -13.860 42.687 29.059 1.00 97.03 392 LYS A CA 1
ATOM 2229 C C . LYS A 1 416 ? -14.402 44.070 28.727 1.00 101.51 392 LYS A C 1
ATOM 2230 O O . LYS A 1 416 ? -14.727 44.370 27.576 1.00 102.45 392 LYS A O 1
ATOM 2236 N N . ALA A 1 417 ? -14.476 44.899 29.764 1.00 105.28 393 ALA A N 1
ATOM 2237 C CA . ALA A 1 417 ? -15.016 46.243 29.676 1.00 112.43 393 ALA A CA 1
ATOM 2238 C C . ALA A 1 417 ? -14.144 47.227 28.905 1.00 117.29 393 ALA A C 1
ATOM 2239 O O . ALA A 1 417 ? -12.922 47.095 28.829 1.00 116.79 393 ALA A O 1
ATOM 2241 N N . ASN A 1 418 ? -14.814 48.225 28.344 1.00 130.13 394 ASN A N 1
ATOM 2242 C CA . ASN A 1 418 ? -14.179 49.288 27.577 1.00 134.05 394 ASN A CA 1
ATOM 2243 C C . ASN A 1 418 ? -13.317 50.219 28.431 1.00 135.50 394 ASN A C 1
ATOM 2244 O O . ASN A 1 418 ? -13.244 50.081 29.650 1.00 130.84 394 ASN A O 1
ATOM 2249 N N . LEU A 1 419 ? -12.652 51.156 27.764 1.00 142.02 395 LEU A N 1
ATOM 2250 C CA . LEU A 1 419 ? -11.802 52.144 28.421 1.00 148.22 395 LEU A CA 1
ATOM 2251 C C . LEU A 1 419 ? -11.391 53.181 27.377 1.00 143.03 395 LEU A C 1
ATOM 2252 O O . LEU A 1 419 ? -10.302 53.099 26.813 1.00 145.89 395 LEU A O 1
ATOM 2257 N N . ASP A 1 420 ? -12.273 54.148 27.114 1.00 137.93 396 ASP A N 1
ATOM 2258 C CA . ASP A 1 420 ? -12.017 55.160 26.073 1.00 133.79 396 ASP A CA 1
ATOM 2259 C C . ASP A 1 420 ? -10.521 55.442 25.880 1.00 125.35 396 ASP A C 1
ATOM 2260 O O . ASP A 1 420 ? -9.827 55.867 26.808 1.00 125.43 396 ASP A O 1
ATOM 2265 N N . ILE A 1 421 ? -10.043 55.170 24.664 1.00 113.87 397 ILE A N 1
ATOM 2266 C CA . ILE A 1 421 ? -8.643 55.361 24.304 1.00 106.73 397 ILE A CA 1
ATOM 2267 C C . ILE A 1 421 ? -8.438 56.841 24.038 1.00 101.82 397 ILE A C 1
ATOM 2268 O O . ILE A 1 421 ? -9.168 57.431 23.247 1.00 99.17 397 ILE A O 1
ATOM 2273 N N . VAL A 1 422 ? -7.436 57.434 24.680 1.00 100.98 398 VAL A N 1
ATOM 2274 C CA . VAL A 1 422 ? -7.158 58.862 24.513 1.00 103.03 398 VAL A CA 1
ATOM 2275 C C . VAL A 1 422 ? -5.978 59.107 23.586 1.00 99.40 398 VAL A C 1
ATOM 2276 O O . VAL A 1 422 ? -5.048 58.305 23.513 1.00 100.77 398 VAL A O 1
ATOM 2280 N N . GLY A 1 423 ? -6.032 60.225 22.874 1.00 100.21 399 GLY A N 1
ATOM 2281 C CA . GLY A 1 423 ? -4.951 60.631 22.005 1.00 97.92 399 GLY A CA 1
ATOM 2282 C C . GLY A 1 423 ? -4.690 59.673 20.877 1.00 89.78 399 GLY A C 1
ATOM 2283 O O . GLY A 1 423 ? -3.711 58.939 20.885 1.00 89.58 399 GLY A O 1
ATOM 2284 N N . LEU A 1 424 ? -5.586 59.675 19.911 1.00 89.64 400 LEU A N 1
ATOM 2285 C CA . LEU A 1 424 ? -5.439 58.841 18.742 1.00 87.63 400 LEU A CA 1
ATOM 2286 C C . LEU A 1 424 ? -5.293 59.728 17.544 1.00 86.81 400 LEU A C 1
ATOM 2287 O O . LEU A 1 424 ? -6.247 60.404 17.169 1.00 90.71 400 LEU A O 1
ATOM 2292 N N . LYS A 1 425 ? -4.110 59.751 16.939 1.00 84.07 401 LYS A N 1
ATOM 2293 C CA . LYS A 1 425 ? -3.946 60.561 15.751 1.00 85.56 401 LYS A CA 1
ATOM 2294 C C . LYS A 1 425 ? -3.847 59.702 14.493 1.00 77.24 401 LYS A C 1
ATOM 2295 O O . LYS A 1 425 ? -3.212 58.646 14.469 1.00 76.52 401 LYS A O 1
ATOM 2301 N N . THR A 1 426 ? -4.530 60.156 13.455 1.00 72.86 402 THR A N 1
ATOM 2302 C CA . THR A 1 426 ? -4.516 59.489 12.187 1.00 69.37 402 THR A CA 1
ATOM 2303 C C . THR A 1 426 ? -3.217 59.869 11.517 1.00 68.72 402 THR A C 1
ATOM 2304 O O . THR A 1 426 ? -2.935 61.052 11.383 1.00 75.53 402 THR A O 1
ATOM 2308 N N . VAL A 1 427 ? -2.409 58.888 11.107 1.00 62.10 403 VAL A N 1
ATOM 2309 C CA . VAL A 1 427 ? -1.164 59.225 10.432 1.00 61.50 403 VAL A CA 1
ATOM 2310 C C . VAL A 1 427 ? -1.151 58.824 8.983 1.00 61.39 403 VAL A C 1
ATOM 2311 O O . VAL A 1 427 ? -0.190 59.096 8.276 1.00 64.34 403 VAL A O 1
ATOM 2315 N N . LYS A 1 428 ? -2.223 58.203 8.519 1.00 61.01 404 LYS A N 1
ATOM 2316 C CA . LYS A 1 428 ? -2.283 57.777 7.132 1.00 61.26 404 LYS A CA 1
ATOM 2317 C C . LYS A 1 428 ? -3.715 57.464 6.765 1.00 59.87 404 LYS A C 1
ATOM 2318 O O . LYS A 1 428 ? -4.481 56.968 7.580 1.00 59.40 404 LYS A O 1
ATOM 2324 N N . ARG A 1 429 ? -4.073 57.792 5.537 1.00 61.33 405 ARG A N 1
ATOM 2325 C CA . ARG A 1 429 ? -5.394 57.517 4.996 1.00 63.14 405 ARG A CA 1
ATOM 2326 C C . ARG A 1 429 ? -5.105 57.063 3.574 1.00 59.37 405 ARG A C 1
ATOM 2327 O O . ARG A 1 429 ? -4.151 57.536 2.963 1.00 59.76 405 ARG A O 1
ATOM 2335 N N . TRP A 1 430 ? -5.860 56.090 3.089 1.00 52.29 406 TRP A N 1
ATOM 2336 C CA . TRP A 1 430 ? -5.680 55.585 1.740 1.00 51.10 406 TRP A CA 1
ATOM 2337 C C . TRP A 1 430 ? -7.003 55.058 1.203 1.00 50.88 406 TRP A C 1
ATOM 2338 O O . TRP A 1 430 ? -7.950 54.839 1.944 1.00 50.25 406 TRP A O 1
ATOM 2349 N N . ARG A 1 431 ? -7.021 54.816 -0.090 1.00 53.83 407 ARG A N 1
ATOM 2350 C CA . ARG A 1 431 ? -8.202 54.418 -0.795 1.00 57.38 407 ARG A CA 1
ATOM 2351 C C . ARG A 1 431 ? -7.789 53.475 -1.900 1.00 58.82 407 ARG A C 1
ATOM 2352 O O . ARG A 1 431 ? -6.807 53.702 -2.610 1.00 60.73 407 ARG A O 1
ATOM 2360 N N . TYR A 1 432 ? -8.532 52.406 -2.046 1.00 59.28 408 TYR A N 1
ATOM 2361 C CA . TYR A 1 432 ? -8.208 51.450 -3.049 1.00 60.80 408 TYR A CA 1
ATOM 2362 C C . TYR A 1 432 ? -9.475 50.916 -3.688 1.00 63.20 408 TYR A C 1
ATOM 2363 O O . TYR A 1 432 ? -10.328 50.349 -3.017 1.00 63.29 408 TYR A O 1
ATOM 2372 N N . LYS A 1 433 ? -9.619 51.143 -4.981 1.00 69.83 409 LYS A N 1
ATOM 2373 C CA . LYS A 1 433 ? -10.771 50.622 -5.706 1.00 74.63 409 LYS A CA 1
ATOM 2374 C C . LYS A 1 433 ? -10.403 49.205 -6.082 1.00 76.33 409 LYS A C 1
ATOM 2375 O O .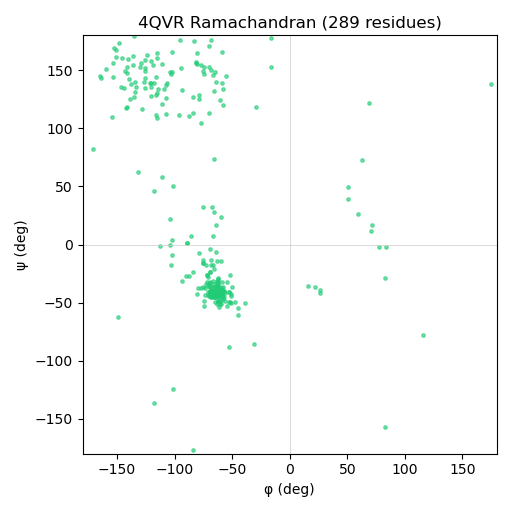 LYS A 1 433 ? -9.333 48.977 -6.633 1.00 75.36 409 LYS A O 1
ATOM 2381 N N . LEU A 1 434 ? -11.253 48.246 -5.733 1.00 80.42 410 LEU A N 1
ATOM 2382 C CA . LEU A 1 434 ? -10.984 46.852 -6.056 1.00 81.74 410 LEU A CA 1
ATOM 2383 C C . LEU A 1 434 ? -10.970 46.673 -7.591 1.00 88.14 410 LEU A C 1
ATOM 2384 O O . LEU A 1 434 ? -11.782 47.297 -8.308 1.00 88.77 410 LEU A O 1
ATOM 2389 N N . PRO A 1 435 ? -10.024 45.853 -8.107 1.00 88.97 411 PRO A N 1
ATOM 2390 C CA . PRO A 1 435 ? -9.907 45.663 -9.555 1.00 92.27 411 PRO A CA 1
ATOM 2391 C C . PRO A 1 435 ? -11.116 44.957 -10.145 1.00 95.36 411 PRO A C 1
ATOM 2392 O O . PRO A 1 435 ? -11.558 43.950 -9.597 1.00 98.64 411 PRO A O 1
ATOM 2396 N N . GLY A 1 436 ? -11.652 45.495 -11.239 1.00 100.65 412 GLY A N 1
ATOM 2397 C CA . GLY A 1 436 ? -12.808 44.902 -11.914 1.00 105.87 412 GLY A CA 1
ATOM 2398 C C . GLY A 1 436 ? -14.160 45.259 -11.309 1.00 110.07 412 GLY A C 1
ATOM 2399 O O . GLY A 1 436 ? -15.166 45.297 -12.022 1.00 115.77 412 GLY A O 1
ATOM 2400 N N . THR A 1 437 ? -14.188 45.515 -9.999 1.00 105.40 413 THR A N 1
ATOM 2401 C CA . THR A 1 437 ? -15.422 45.854 -9.295 1.00 103.57 413 THR A CA 1
ATOM 2402 C C . THR A 1 437 ? -15.557 47.368 -9.199 1.00 102.73 413 THR A C 1
ATOM 2403 O O . THR A 1 437 ? -14.670 48.105 -9.627 1.00 100.12 413 THR A O 1
ATOM 2407 N N . GLU A 1 438 ? -16.681 47.819 -8.646 1.00 107.66 414 GLU A N 1
ATOM 2408 C CA . GLU A 1 438 ? -16.941 49.243 -8.444 1.00 107.27 414 GLU A CA 1
ATOM 2409 C C . GLU A 1 438 ? -16.754 49.598 -6.968 1.00 103.62 414 GLU A C 1
ATOM 2410 O O . GLU A 1 438 ? -16.902 50.753 -6.570 1.00 107.06 414 GLU A O 1
ATOM 2416 N N . ASN A 1 439 ? -16.414 48.603 -6.156 1.00 94.59 415 ASN A N 1
ATOM 2417 C CA . ASN A 1 439 ? -16.228 48.820 -4.733 1.00 88.07 415 ASN A CA 1
ATOM 2418 C C . ASN A 1 439 ? -14.904 49.488 -4.390 1.00 81.27 415 ASN A C 1
ATOM 2419 O O . ASN A 1 439 ? -13.909 49.379 -5.116 1.00 79.72 415 ASN A O 1
ATOM 2424 N N . ILE A 1 440 ? -14.915 50.166 -3.253 1.00 71.07 416 ILE A N 1
ATOM 2425 C CA . ILE A 1 440 ? -13.788 50.912 -2.789 1.00 66.57 416 ILE A CA 1
ATOM 2426 C C . ILE A 1 440 ? -13.566 50.611 -1.325 1.00 63.23 416 ILE A C 1
ATOM 2427 O O . ILE A 1 440 ? -14.523 50.509 -0.555 1.00 63.07 416 ILE A O 1
ATOM 2432 N N . VAL A 1 441 ? -12.293 50.474 -0.961 1.00 57.74 417 VAL A N 1
ATOM 2433 C CA . VAL A 1 441 ? -11.898 50.236 0.392 1.00 56.05 417 VAL A CA 1
ATOM 2434 C C . VAL A 1 441 ? -11.117 51.450 0.868 1.00 54.42 417 VAL A C 1
ATOM 2435 O O . VAL A 1 441 ? -10.254 51.976 0.168 1.00 54.00 417 VAL A O 1
ATOM 2439 N N . TYR A 1 442 ? -11.458 51.911 2.056 1.00 54.06 418 TYR A N 1
ATOM 2440 C CA . TYR A 1 442 ? -10.788 53.025 2.663 1.00 54.99 418 TYR A CA 1
ATOM 2441 C C . TYR A 1 442 ? -10.022 52.487 3.832 1.00 54.19 418 TYR A C 1
ATOM 2442 O O . TYR A 1 442 ? -10.380 51.446 4.390 1.00 53.62 418 TYR A O 1
ATOM 2451 N N . GLY A 1 443 ? -8.973 53.183 4.227 1.00 52.91 419 GLY A N 1
ATOM 2452 C CA . GLY A 1 443 ? -8.206 52.723 5.356 1.00 49.80 419 GLY A CA 1
ATOM 2453 C C . GLY A 1 443 ? -7.554 53.847 6.090 1.00 53.19 419 GLY A C 1
ATOM 2454 O O . GLY A 1 443 ? -7.417 54.960 5.561 1.00 54.35 419 GLY A O 1
ATOM 2455 N N . VAL A 1 444 ? -7.174 53.557 7.328 1.00 52.45 420 VAL A N 1
ATOM 2456 C CA . VAL A 1 444 ? -6.474 54.510 8.174 1.00 53.74 420 VAL A CA 1
ATOM 2457 C C . VAL A 1 444 ? -5.407 53.775 8.953 1.00 51.19 420 VAL A C 1
ATOM 2458 O O . VAL A 1 444 ? -5.455 52.535 9.100 1.00 49.06 420 VAL A O 1
ATOM 2462 N N . VAL A 1 445 ? -4.442 54.553 9.426 1.00 50.50 421 VAL A N 1
ATOM 2463 C CA . VAL A 1 445 ? -3.405 54.083 10.316 1.00 49.15 421 VAL A CA 1
ATOM 2464 C C . VAL A 1 445 ? -3.438 55.068 11.454 1.00 53.53 421 VAL A C 1
ATOM 2465 O O . VAL A 1 445 ? -3.210 56.274 11.257 1.00 55.44 421 VAL A O 1
ATOM 2469 N N . LEU A 1 446 ? -3.762 54.568 12.637 1.00 55.67 422 LEU A N 1
ATOM 2470 C CA . LEU A 1 446 ? -3.861 55.402 13.799 1.00 57.06 422 LEU A CA 1
ATOM 2471 C C . LEU A 1 446 ? -2.626 55.177 14.634 1.00 60.22 422 LEU A C 1
ATOM 2472 O O . LEU A 1 446 ? -2.050 54.093 14.614 1.00 56.01 422 LEU A O 1
ATOM 2477 N N . LYS A 1 447 ? -2.210 56.226 15.340 1.00 62.41 423 LYS A N 1
ATOM 2478 C CA . LYS A 1 447 ? -1.053 56.167 16.223 1.00 66.69 423 LYS A CA 1
ATOM 2479 C C . LYS A 1 447 ? -1.519 56.505 17.636 1.00 67.52 423 LYS A C 1
ATOM 2480 O O . LYS A 1 447 ? -2.168 57.531 17.854 1.00 65.22 423 LYS A O 1
ATOM 2486 N N . TRP A 1 448 ? -1.179 55.624 18.572 1.00 66.61 424 TRP A N 1
ATOM 2487 C CA . TRP A 1 448 ? -1.523 55.753 19.973 1.00 70.70 424 TRP A CA 1
ATOM 2488 C C . TRP A 1 448 ? -0.245 55.799 20.793 1.00 77.97 424 TRP A C 1
ATOM 2489 O O . TRP A 1 448 ? 0.668 55.001 20.577 1.00 75.46 424 TRP A O 1
ATOM 2500 N N . ASP A 1 449 ? -0.206 56.725 21.744 1.00 85.31 425 ASP A N 1
ATOM 2501 C CA . ASP A 1 449 ? 0.930 56.909 22.631 1.00 96.95 425 ASP A CA 1
ATOM 2502 C C . ASP A 1 449 ? 0.494 56.581 24.057 1.00 100.74 425 ASP A C 1
ATOM 2503 O O . ASP A 1 449 ? -0.285 57.323 24.654 1.00 113.91 425 ASP A O 1
ATOM 2508 N N . PRO A 1 450 ? 0.981 55.454 24.598 1.00 98.02 426 PRO A N 1
ATOM 2509 C CA . PRO A 1 450 ? 0.638 55.015 25.955 1.00 97.46 426 PRO A CA 1
ATOM 2510 C C . PRO A 1 450 ? 1.562 55.565 27.031 1.00 101.42 426 PRO A C 1
ATOM 2511 O O . PRO A 1 450 ? 1.113 56.308 27.905 1.00 107.53 426 PRO A O 1
#

Radius of gyration: 22.12 Å; Cα contacts (8 Å, |Δi|>4): 534; chains: 1; bounding box: 41×56×74 Å

Secondary structure (DSSP, 8-state):
--HHHHHHHHHHHS--PPPP--TT----HHHHHHH--HHHHHTTHHHH-SEEEEEEEEEE--TT-TTHHHHHHHHHHHHHHHHHHHHHHHHHH---HHHHHHHHHHHTT--GGG--SHHHHHHHHHHH--HHHHHHHHHGGGGEEEEEEEEEEETTEEEEEEEEEE-HHHH--HHHHTT----HHHHSSS--S-----SEEEEE-TTS-EEEEEEEEEE--THHHHHHHHH--HHHHHHHHHH--HHHHH--HHHH----HHHHHHHHHHHHHHS-------EEEEEEEEEEPSSSS-EEEEEEEEE--